Protein AF-0000000067833861 (afdb_homodimer)

Structure (mmCIF, N/CA/C/O backbone):
data_AF-0000000067833861-model_v1
#
loop_
_entity.id
_entity.type
_entity.pdbx_description
1 polymer 'Uncharacterized protein'
#
loop_
_atom_site.group_PDB
_atom_site.id
_atom_site.type_symbol
_atom_site.label_atom_id
_atom_site.label_alt_id
_atom_site.label_comp_id
_atom_site.label_asym_id
_atom_site.label_entity_id
_atom_site.label_seq_id
_atom_site.pdbx_PDB_ins_code
_atom_site.Cartn_x
_atom_site.Cartn_y
_atom_site.Cartn_z
_atom_site.occupancy
_atom_site.B_iso_or_equiv
_atom_site.auth_seq_id
_atom_site.auth_comp_id
_atom_site.auth_asym_id
_atom_site.auth_atom_id
_atom_site.pdbx_PDB_model_num
ATOM 1 N N . MET A 1 1 ? -17.297 -25.5 -0.286 1 79 1 MET A N 1
ATOM 2 C CA . MET A 1 1 ? -16.797 -24.234 0.259 1 79 1 MET A CA 1
ATOM 3 C C . MET A 1 1 ? -15.844 -23.562 -0.718 1 79 1 MET A C 1
ATOM 5 O O . MET A 1 1 ? -15.18 -24.234 -1.508 1 79 1 MET A O 1
ATOM 9 N N . PRO A 1 2 ? -16.062 -22.219 -0.85 1 89.31 2 PRO A N 1
ATOM 10 C CA . PRO A 1 2 ? -15.109 -21.609 -1.768 1 89.31 2 PRO A CA 1
ATOM 11 C C . PRO A 1 2 ? -13.656 -21.938 -1.427 1 89.31 2 PRO A C 1
ATOM 13 O O . PRO A 1 2 ? -13.32 -22.125 -0.255 1 89.31 2 PRO A O 1
ATOM 16 N N . ALA A 1 3 ? -12.883 -22.297 -2.445 1 96.56 3 ALA A N 1
ATOM 17 C CA . ALA A 1 3 ? -11.453 -22.562 -2.324 1 96.56 3 ALA A CA 1
ATOM 18 C C . ALA A 1 3 ? -10.648 -21.719 -3.309 1 96.56 3 ALA A C 1
ATOM 20 O O . ALA A 1 3 ? -10.953 -21.703 -4.504 1 96.56 3 ALA A O 1
ATOM 21 N N . TYR A 1 4 ? -9.711 -20.906 -2.705 1 98.06 4 TYR A N 1
ATOM 22 C CA . TYR A 1 4 ? -8.844 -20.062 -3.518 1 98.06 4 TYR A CA 1
ATOM 23 C C . TYR A 1 4 ? -7.375 -20.406 -3.295 1 98.06 4 TYR A C 1
ATOM 25 O O . TYR A 1 4 ? -6.926 -20.531 -2.152 1 98.06 4 TYR A O 1
ATOM 33 N N . LEU A 1 5 ? -6.664 -20.688 -4.379 1 98.69 5 LEU A N 1
ATOM 34 C CA . LEU A 1 5 ? -5.207 -20.719 -4.309 1 98.69 5 LEU A CA 1
ATOM 35 C C . LEU A 1 5 ? -4.625 -19.312 -4.332 1 98.69 5 LEU A C 1
ATOM 37 O O . LEU A 1 5 ? -4.941 -18.516 -5.223 1 98.69 5 LEU A O 1
ATOM 41 N N . VAL A 1 6 ? -3.783 -18.969 -3.318 1 98.31 6 VAL A N 1
ATOM 42 C CA . VAL A 1 6 ? -3.307 -17.594 -3.184 1 98.31 6 VAL A CA 1
ATOM 43 C C . VAL A 1 6 ? -1.779 -17.578 -3.189 1 98.31 6 VAL A C 1
ATOM 45 O O . VAL A 1 6 ? -1.139 -18.359 -2.486 1 98.31 6 VAL A O 1
ATOM 48 N N . ALA A 1 7 ? -1.195 -16.766 -4.082 1 98.12 7 ALA A N 1
ATOM 49 C CA . ALA A 1 7 ? 0.195 -16.328 -4.016 1 98.12 7 ALA A CA 1
ATOM 50 C C . ALA A 1 7 ? 0.288 -14.867 -3.574 1 98.12 7 ALA A C 1
ATOM 52 O O . ALA A 1 7 ? -0.216 -13.977 -4.258 1 98.12 7 ALA A O 1
ATOM 53 N N . ASP A 1 8 ? 0.843 -14.602 -2.393 1 95.81 8 ASP A N 1
ATOM 54 C CA . ASP A 1 8 ? 1.016 -13.227 -1.944 1 95.81 8 ASP A CA 1
ATOM 55 C C . ASP A 1 8 ? 2.107 -13.125 -0.881 1 95.81 8 ASP A C 1
ATOM 57 O O . ASP A 1 8 ? 2.916 -14.047 -0.728 1 95.81 8 ASP A O 1
ATOM 61 N N . GLU A 1 9 ? 2.238 -11.992 -0.194 1 89.31 9 GLU A N 1
ATOM 62 C CA . GLU A 1 9 ? 3.318 -11.711 0.748 1 89.31 9 GLU A CA 1
ATOM 63 C C . GLU A 1 9 ? 3.275 -12.664 1.94 1 89.31 9 GLU A C 1
ATOM 65 O O . GLU A 1 9 ? 4.297 -12.898 2.59 1 89.31 9 GLU A O 1
ATOM 70 N N . ASP A 1 10 ? 2.043 -13.266 2.225 1 91.06 10 ASP A N 1
ATOM 71 C CA . ASP A 1 10 ? 1.898 -14.172 3.363 1 91.06 10 ASP A CA 1
ATOM 72 C C . ASP A 1 10 ? 2.311 -15.594 2.992 1 91.06 10 ASP A C 1
ATOM 74 O O . ASP A 1 10 ? 2.494 -16.438 3.869 1 91.06 10 ASP A O 1
ATOM 78 N N . THR A 1 11 ? 2.352 -15.891 1.779 1 92.62 11 THR A N 1
ATOM 79 C CA . THR A 1 11 ? 2.828 -17.172 1.266 1 92.62 11 THR A CA 1
ATOM 80 C C . THR A 1 11 ? 4.078 -16.969 0.411 1 92.62 11 THR A C 1
ATOM 82 O O . THR A 1 11 ? 5.137 -16.609 0.924 1 92.62 11 THR A O 1
ATOM 85 N N . SER A 1 12 ? 4.059 -17.188 -0.887 1 94 12 SER A N 1
ATOM 86 C CA . SER A 1 12 ? 5.086 -16.844 -1.864 1 94 12 SER A CA 1
ATOM 87 C C . SER A 1 12 ? 4.512 -16.031 -3.016 1 94 12 SER A C 1
ATOM 89 O O . SER A 1 12 ? 3.396 -16.297 -3.475 1 94 12 SER A O 1
ATOM 91 N N . LEU A 1 13 ? 5.293 -15.031 -3.357 1 95.69 13 LEU A N 1
ATOM 92 C CA . LEU A 1 13 ? 4.941 -14.305 -4.57 1 95.69 13 LEU A CA 1
ATOM 93 C C . LEU A 1 13 ? 5.246 -15.141 -5.812 1 95.69 13 LEU A C 1
ATOM 95 O O . LEU A 1 13 ? 6.027 -16.094 -5.75 1 95.69 13 LEU A O 1
ATOM 99 N N . TRP A 1 14 ? 4.531 -14.859 -6.887 1 97.81 14 TRP A N 1
ATOM 100 C CA . TRP A 1 14 ? 4.695 -15.555 -8.156 1 97.81 14 TRP A CA 1
ATOM 101 C C . TRP A 1 14 ? 5.566 -14.75 -9.117 1 97.81 14 TRP A C 1
ATOM 103 O O . TRP A 1 14 ? 5.141 -13.703 -9.617 1 97.81 14 TRP A O 1
ATOM 113 N N . PRO A 1 15 ? 6.809 -15.141 -9.312 1 96.5 15 PRO A N 1
ATOM 114 C CA . PRO A 1 15 ? 7.625 -14.438 -10.297 1 96.5 15 PRO A CA 1
ATOM 115 C C . PRO A 1 15 ? 7.148 -14.656 -11.727 1 96.5 15 PRO A C 1
ATOM 117 O O . PRO A 1 15 ? 6.738 -15.766 -12.086 1 96.5 15 PRO A O 1
ATOM 120 N N . HIS A 1 16 ? 7.039 -13.633 -12.477 1 97.38 16 HIS A N 1
ATOM 121 C CA . HIS A 1 16 ? 6.609 -13.734 -13.859 1 97.38 16 HIS A CA 1
ATOM 122 C C . HIS A 1 16 ? 7.438 -12.828 -14.766 1 97.38 16 HIS A C 1
ATOM 124 O O . HIS A 1 16 ? 7.707 -11.68 -14.414 1 97.38 16 HIS A O 1
ATOM 130 N N . ILE A 1 17 ? 7.898 -13.391 -15.883 1 95.5 17 ILE A N 1
ATOM 131 C CA . ILE A 1 17 ? 8.562 -12.586 -16.891 1 95.5 17 ILE A CA 1
ATOM 132 C C . ILE A 1 17 ? 7.543 -12.078 -17.906 1 95.5 17 ILE A C 1
ATOM 134 O O . ILE A 1 17 ? 6.941 -12.867 -18.641 1 95.5 17 ILE A O 1
ATOM 138 N N . PHE A 1 18 ? 7.367 -10.766 -17.922 1 96.44 18 PHE A N 1
ATOM 139 C CA . PHE A 1 18 ? 6.395 -10.148 -18.828 1 96.44 18 PHE A CA 1
ATOM 140 C C . PHE A 1 18 ? 6.984 -9.953 -20.219 1 96.44 18 PHE A C 1
ATOM 142 O O . PHE A 1 18 ? 8.188 -10.125 -20.406 1 96.44 18 PHE A O 1
ATOM 149 N N . PRO A 1 19 ? 6.094 -9.602 -21.156 1 94.12 19 PRO A N 1
ATOM 150 C CA . PRO A 1 19 ? 6.535 -9.484 -22.547 1 94.12 19 PRO A CA 1
ATOM 151 C C . PRO A 1 19 ? 7.66 -8.469 -22.719 1 94.12 19 PRO A C 1
ATOM 153 O O . PRO A 1 19 ? 8.414 -8.539 -23.703 1 94.12 19 PRO A O 1
ATOM 156 N N . ASP A 1 20 ? 7.805 -7.57 -21.781 1 92.38 20 ASP A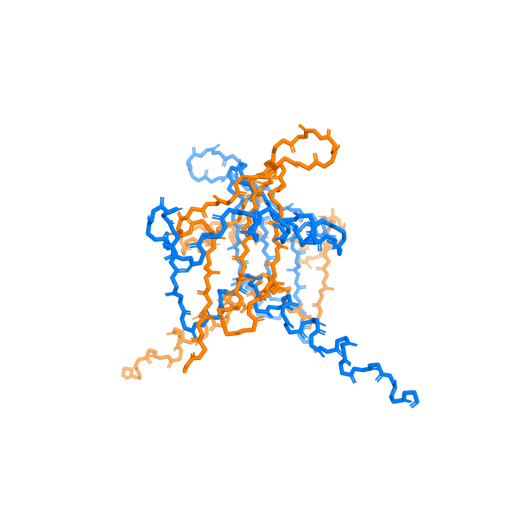 N 1
ATOM 157 C CA . ASP A 1 20 ? 8.875 -6.578 -21.875 1 92.38 20 ASP A CA 1
ATOM 158 C C . ASP A 1 20 ? 10.211 -7.164 -21.422 1 92.38 20 ASP A C 1
ATOM 160 O O . ASP A 1 20 ? 11.227 -6.465 -21.406 1 92.38 20 ASP A O 1
ATOM 164 N N . GLY A 1 21 ? 10.203 -8.461 -21.016 1 92.38 21 GLY A N 1
ATOM 165 C CA . GLY A 1 21 ? 11.414 -9.172 -20.656 1 92.38 21 GLY A CA 1
ATOM 166 C C . GLY A 1 21 ? 11.805 -9.016 -19.203 1 92.38 21 GLY A C 1
ATOM 167 O O . GLY A 1 21 ? 12.773 -9.617 -18.734 1 92.38 21 GLY A O 1
ATOM 168 N N . ARG A 1 22 ? 11.086 -8.258 -18.469 1 90.5 22 ARG A N 1
ATOM 169 C CA . ARG A 1 22 ? 11.406 -8.008 -17.078 1 90.5 22 ARG A CA 1
ATOM 170 C C . ARG A 1 22 ? 10.609 -8.93 -16.156 1 90.5 22 ARG A C 1
ATOM 172 O O . ARG A 1 22 ? 9.414 -9.133 -16.359 1 90.5 22 ARG A O 1
ATOM 179 N N . GLU A 1 23 ? 11.414 -9.461 -15.273 1 92.44 23 GLU A N 1
ATOM 180 C CA . GLU A 1 23 ? 10.758 -10.25 -14.234 1 92.44 23 GLU A CA 1
ATOM 181 C C . GLU A 1 23 ? 10.203 -9.359 -13.133 1 92.44 23 GLU A C 1
ATOM 183 O O . GLU A 1 23 ? 10.875 -8.438 -12.664 1 92.44 23 GLU A O 1
ATOM 188 N N . ARG A 1 24 ? 8.945 -9.547 -12.805 1 93.81 24 ARG A N 1
ATOM 189 C CA . ARG A 1 24 ? 8.312 -8.891 -11.664 1 93.81 24 ARG A CA 1
ATOM 190 C C . ARG A 1 24 ? 7.555 -9.891 -10.797 1 93.81 24 ARG A C 1
ATOM 192 O O . ARG A 1 24 ? 7.055 -10.898 -11.305 1 93.81 24 ARG A O 1
ATOM 199 N N . MET A 1 25 ? 7.594 -9.562 -9.539 1 94.81 25 MET A N 1
ATOM 200 C CA . MET A 1 25 ? 6.766 -10.367 -8.648 1 94.81 25 MET A CA 1
ATOM 201 C C . MET A 1 25 ? 5.293 -10.023 -8.812 1 94.81 25 MET A C 1
ATOM 203 O O . MET A 1 25 ? 4.941 -8.852 -9 1 94.81 25 MET A O 1
ATOM 207 N N . THR A 1 26 ? 4.457 -11.102 -8.828 1 97.75 26 THR A N 1
ATOM 208 C CA . THR A 1 26 ? 3.006 -10.938 -8.875 1 97.75 26 THR A CA 1
ATOM 209 C C . THR A 1 26 ? 2.352 -11.617 -7.676 1 97.75 26 THR A C 1
ATOM 211 O O . THR A 1 26 ? 2.939 -12.516 -7.066 1 97.75 26 THR A O 1
ATOM 214 N N . ARG A 1 27 ? 1.289 -11.117 -7.262 1 97.5 27 ARG A N 1
ATOM 215 C CA . ARG A 1 27 ? 0.38 -11.875 -6.406 1 97.5 27 ARG A CA 1
ATOM 216 C C . ARG A 1 27 ? -0.933 -12.164 -7.125 1 97.5 27 ARG A C 1
ATOM 218 O O . ARG A 1 27 ? -1.366 -11.383 -7.977 1 97.5 27 ARG A O 1
ATOM 225 N N . PHE A 1 28 ? -1.51 -13.367 -6.828 1 98.56 28 PHE A N 1
ATOM 226 C CA . PHE A 1 28 ? -2.738 -13.727 -7.523 1 98.56 28 PHE A CA 1
ATOM 227 C C . PHE A 1 28 ? -3.68 -14.5 -6.605 1 98.56 28 PHE A C 1
ATOM 229 O O . PHE A 1 28 ? -3.252 -15.039 -5.582 1 98.56 28 PHE A O 1
ATOM 236 N N . ALA A 1 29 ? -4.91 -14.438 -6.906 1 98.62 29 ALA A N 1
ATOM 237 C CA . ALA A 1 29 ? -5.953 -15.305 -6.367 1 98.62 29 ALA A CA 1
ATOM 238 C C . ALA A 1 29 ? -6.605 -16.141 -7.473 1 98.62 29 ALA A C 1
ATOM 240 O O . ALA A 1 29 ? -7.098 -15.586 -8.461 1 98.62 29 ALA A O 1
ATOM 241 N N . TYR A 1 30 ? -6.543 -17.453 -7.332 1 98.31 30 TYR A N 1
ATOM 242 C CA . TYR A 1 30 ? -7.047 -18.438 -8.281 1 98.31 30 TYR A CA 1
ATOM 243 C C . TYR A 1 30 ? -8.219 -19.203 -7.695 1 98.31 30 TYR A C 1
ATOM 245 O O . TYR A 1 30 ? -8.125 -19.75 -6.59 1 98.31 30 TYR A O 1
ATOM 253 N N . ASP A 1 31 ? -9.336 -19.203 -8.422 1 97.75 31 ASP A N 1
ATOM 254 C CA . ASP A 1 31 ? -10.516 -19.969 -8.016 1 97.75 31 ASP A CA 1
ATOM 255 C C . ASP A 1 31 ? -10.352 -21.453 -8.344 1 97.75 31 ASP A C 1
ATOM 257 O O . ASP A 1 31 ? -10.344 -21.828 -9.508 1 97.75 31 ASP A O 1
ATOM 261 N N . MET A 1 32 ? -10.297 -22.266 -7.305 1 97.06 32 MET A N 1
ATOM 262 C CA . MET A 1 32 ? -10.023 -23.688 -7.484 1 97.06 32 MET A CA 1
ATOM 263 C C . MET A 1 32 ? -11.219 -24.391 -8.125 1 97.06 32 MET A C 1
ATOM 265 O O . MET A 1 32 ? -11.055 -25.375 -8.836 1 97.06 32 MET A O 1
ATOM 269 N N . GLU A 1 33 ? -12.375 -23.938 -7.891 1 94.88 33 GLU A N 1
ATOM 270 C CA . GLU A 1 33 ? -13.578 -24.547 -8.438 1 94.88 33 GLU A CA 1
ATOM 271 C C . GLU A 1 33 ? -13.766 -24.172 -9.906 1 94.88 33 GLU A C 1
ATOM 273 O O . GLU A 1 33 ? -13.961 -25.047 -10.758 1 94.88 33 GLU A O 1
ATOM 278 N N . GLN A 1 34 ? -13.68 -22.859 -10.18 1 94.31 34 GLN A N 1
ATOM 279 C CA . GLN A 1 34 ? -13.891 -22.391 -11.539 1 94.31 34 GLN A CA 1
ATOM 280 C C . GLN A 1 34 ? -12.609 -22.5 -12.367 1 94.31 34 GLN A C 1
ATOM 282 O O . GLN A 1 34 ? -12.633 -22.312 -13.586 1 94.31 34 GLN A O 1
ATOM 287 N N . ARG A 1 35 ? -11.57 -22.828 -11.719 1 95.75 35 ARG A N 1
ATOM 288 C CA . ARG A 1 35 ? -10.273 -22.984 -12.367 1 95.75 35 ARG A CA 1
ATOM 289 C C . ARG A 1 35 ? -9.906 -21.75 -13.18 1 95.75 35 ARG A C 1
ATOM 291 O O . ARG A 1 35 ? -9.523 -21.859 -14.344 1 95.75 35 ARG A O 1
ATOM 298 N N . THR A 1 36 ? -9.984 -20.609 -12.5 1 96.25 36 THR A N 1
ATOM 299 C CA . THR A 1 36 ? -9.719 -19.344 -13.164 1 96.25 36 THR A CA 1
ATOM 300 C C . THR A 1 36 ? -8.969 -18.391 -12.234 1 96.25 36 THR A C 1
ATOM 302 O O . THR A 1 36 ? -9.219 -18.359 -11.031 1 96.25 36 THR A O 1
ATOM 305 N N . LEU A 1 37 ? -8.094 -17.609 -12.852 1 97.69 37 LEU A N 1
ATOM 306 C CA . LEU A 1 37 ? -7.395 -16.547 -12.141 1 97.69 37 LEU A CA 1
ATOM 307 C C . LEU A 1 37 ? -8.289 -15.328 -11.977 1 97.69 37 LEU A C 1
ATOM 309 O O . LEU A 1 37 ? -8.695 -14.719 -12.961 1 97.69 37 LEU A O 1
ATOM 313 N N . LEU A 1 38 ? -8.609 -15.062 -10.711 1 97.19 38 LEU A N 1
ATOM 314 C CA . LEU A 1 38 ? -9.609 -14.031 -10.445 1 97.19 38 LEU A CA 1
ATOM 315 C C . LEU A 1 38 ? -8.961 -12.656 -10.344 1 97.19 38 LEU A C 1
ATOM 317 O O . LEU A 1 38 ? -9.555 -11.656 -10.758 1 97.19 38 LEU A O 1
ATOM 321 N N . ALA A 1 39 ? -7.832 -12.578 -9.773 1 98.25 39 ALA A N 1
ATOM 322 C CA . ALA A 1 39 ? -7.168 -11.305 -9.492 1 98.25 39 ALA A CA 1
ATOM 323 C C . ALA A 1 39 ? -5.648 -11.445 -9.578 1 98.25 39 ALA A C 1
ATOM 325 O O . ALA A 1 39 ? -5.09 -12.445 -9.125 1 98.25 39 ALA A O 1
ATOM 326 N N . VAL A 1 40 ? -5.031 -10.539 -10.234 1 98.5 40 VAL A N 1
ATOM 327 C CA . VAL A 1 40 ? -3.578 -10.414 -10.289 1 98.5 40 VAL A CA 1
ATOM 328 C C . VAL A 1 40 ? -3.17 -8.969 -10.008 1 98.5 40 VAL A C 1
ATOM 330 O O . VAL A 1 40 ? -3.783 -8.031 -10.523 1 98.5 40 VAL A O 1
ATOM 333 N N . GLN A 1 41 ? -2.148 -8.812 -9.07 1 97.69 41 GLN A N 1
ATOM 334 C CA . GLN A 1 41 ? -1.439 -7.547 -8.969 1 97.69 41 GLN A CA 1
ATOM 335 C C . GLN A 1 41 ? 0.051 -7.723 -9.242 1 97.69 41 GLN A C 1
ATOM 337 O O . GLN A 1 41 ? 0.6 -8.805 -9.031 1 97.69 41 GLN A O 1
ATOM 342 N N . ILE A 1 42 ? 0.649 -6.699 -9.75 1 96.75 42 ILE A N 1
ATOM 343 C CA . ILE A 1 42 ? 2.049 -6.68 -10.156 1 96.75 42 ILE A CA 1
ATOM 344 C C . ILE A 1 42 ? 2.83 -5.707 -9.273 1 96.75 42 ILE A C 1
ATOM 346 O O . ILE A 1 42 ? 2.383 -4.586 -9.031 1 96.75 42 ILE A O 1
ATOM 350 N N . GLU A 1 43 ? 3.955 -6.25 -8.773 1 91.62 43 GLU A N 1
ATOM 351 C CA . GLU A 1 43 ? 4.809 -5.418 -7.926 1 91.62 43 GLU A CA 1
ATOM 352 C C . GLU A 1 43 ? 5.32 -4.199 -8.688 1 91.62 43 GLU A C 1
ATOM 354 O O . GLU A 1 43 ? 5.777 -4.32 -9.828 1 91.62 43 GLU A O 1
ATOM 359 N N . THR A 1 44 ? 5.129 -3.172 -8.109 1 85.75 44 THR A N 1
ATOM 360 C CA . THR A 1 44 ? 5.695 -1.941 -8.648 1 85.75 44 THR A CA 1
ATOM 361 C C . THR A 1 44 ? 7.02 -1.612 -7.969 1 85.75 44 THR A C 1
ATOM 363 O O . THR A 1 44 ? 7.41 -2.273 -7.004 1 85.75 44 THR A O 1
ATOM 366 N N . GLY A 1 45 ? 7.902 -0.946 -8.641 1 71.62 45 GLY A N 1
ATOM 367 C CA . GLY A 1 45 ? 9.117 -0.48 -7.98 1 71.62 45 GLY A CA 1
ATOM 368 C C . GLY A 1 45 ? 8.867 0.062 -6.586 1 71.62 45 GLY A C 1
ATOM 369 O O . GLY A 1 45 ? 7.734 0.031 -6.094 1 71.62 45 GLY A O 1
ATOM 370 N N . PRO A 1 46 ? 9.992 0.181 -5.914 1 65.69 46 PRO A N 1
ATOM 371 C CA . PRO A 1 46 ? 9.875 0.687 -4.543 1 65.69 46 PRO A CA 1
ATOM 372 C C . PRO A 1 46 ? 8.938 1.886 -4.434 1 65.69 46 PRO A C 1
ATOM 374 O O . PRO A 1 46 ? 9.023 2.818 -5.238 1 65.69 46 PRO A O 1
ATOM 377 N N . VAL A 1 47 ? 7.859 1.452 -3.863 1 67.25 47 VAL A N 1
ATOM 378 C CA . VAL A 1 47 ? 7.008 2.559 -3.441 1 67.25 47 VAL A CA 1
ATOM 379 C C . VAL A 1 47 ? 7.16 2.783 -1.938 1 67.25 47 VAL A C 1
ATOM 381 O O . VAL A 1 47 ? 7.668 1.916 -1.224 1 67.25 47 VAL A O 1
ATOM 384 N N . PHE A 1 48 ? 6.922 3.932 -1.589 1 70.75 48 PHE A N 1
ATOM 385 C CA . PHE A 1 48 ? 6.941 4.141 -0.146 1 70.75 48 PHE A CA 1
ATOM 386 C C . PHE A 1 48 ? 5.719 3.51 0.51 1 70.75 48 PHE A C 1
ATOM 388 O O . PHE A 1 48 ? 4.598 3.646 0.009 1 70.75 48 PHE A O 1
ATOM 395 N N . GLY A 1 49 ? 6.008 2.484 1.357 1 81.31 49 GLY A N 1
ATOM 396 C CA . GLY A 1 49 ? 4.941 1.931 2.18 1 81.31 49 GLY A CA 1
ATOM 397 C C . GLY A 1 49 ? 4.527 2.846 3.316 1 81.31 49 GLY A C 1
ATOM 398 O O . GLY A 1 49 ? 5.125 3.908 3.514 1 81.31 49 GLY A O 1
ATOM 399 N N . TRP A 1 50 ? 3.359 2.518 3.945 1 90.44 50 TRP A N 1
ATOM 400 C CA . TRP A 1 50 ? 2.83 3.268 5.078 1 90.44 50 TRP A CA 1
ATOM 401 C C . TRP A 1 50 ? 2.539 2.344 6.258 1 90.44 50 TRP A C 1
ATOM 403 O O . TRP A 1 50 ? 2.035 1.233 6.074 1 90.44 50 TRP A O 1
ATOM 413 N N . ARG A 1 51 ? 2.85 2.705 7.344 1 92.81 51 ARG A N 1
ATOM 414 C CA . ARG A 1 51 ? 2.379 2.037 8.555 1 92.81 51 ARG A CA 1
ATOM 415 C C . ARG A 1 51 ? 1.607 3.004 9.445 1 92.81 51 ARG A C 1
ATOM 417 O O . ARG A 1 51 ? 1.903 4.199 9.477 1 92.81 51 ARG A O 1
ATOM 424 N N . ASP A 1 52 ? 0.651 2.475 10.227 1 95.75 52 ASP A N 1
ATOM 425 C CA . ASP A 1 52 ? -0.058 3.289 11.211 1 95.75 52 ASP A CA 1
ATOM 426 C C . ASP A 1 52 ? 0.896 3.818 12.281 1 95.75 52 ASP A C 1
ATOM 428 O O . ASP A 1 52 ? 1.792 3.1 12.727 1 95.75 52 ASP A O 1
ATOM 432 N N . ALA A 1 53 ? 0.617 5.004 12.719 1 97.38 53 ALA A N 1
ATOM 433 C CA . ALA A 1 53 ? 1.406 5.559 13.812 1 97.38 53 ALA A CA 1
ATOM 434 C C . ALA A 1 53 ? 1.036 4.902 15.141 1 97.38 53 ALA A C 1
ATOM 436 O O . ALA A 1 53 ? -0.139 4.641 15.406 1 97.38 53 ALA A O 1
ATOM 437 N N . GLU A 1 54 ? 2.076 4.59 15.922 1 95.25 54 GLU A N 1
ATOM 438 C CA . GLU A 1 54 ? 1.83 4.277 17.328 1 95.25 54 GLU A CA 1
ATOM 439 C C . GLU A 1 54 ? 1.288 5.488 18.078 1 95.25 54 GLU A C 1
ATOM 441 O O . GLU A 1 54 ? 1.424 6.621 17.609 1 95.25 54 GLU A O 1
ATOM 446 N N . PRO A 1 55 ? 0.661 5.234 19.203 1 94.88 55 PRO A N 1
ATOM 447 C CA . PRO A 1 55 ? 0.059 6.348 19.953 1 94.88 55 PRO A CA 1
ATOM 448 C C . PRO A 1 55 ? 1.053 7.469 20.234 1 94.88 55 PRO A C 1
ATOM 450 O O . PRO A 1 55 ? 0.729 8.648 20.062 1 94.88 55 PRO A O 1
ATOM 453 N N . HIS A 1 56 ? 2.238 7.184 20.656 1 96.44 56 HIS A N 1
ATOM 454 C CA . HIS A 1 56 ? 3.219 8.211 20.969 1 96.44 56 HIS A CA 1
ATOM 455 C C . HIS A 1 56 ? 3.66 8.969 19.719 1 96.44 56 HIS A C 1
ATOM 457 O O . HIS A 1 56 ? 3.979 10.156 19.781 1 96.44 56 HIS A O 1
ATOM 463 N N . GLU A 1 57 ? 3.75 8.25 18.594 1 97.19 57 GLU A N 1
ATOM 464 C CA . GLU A 1 57 ? 4.078 8.891 17.312 1 97.19 57 GLU A CA 1
ATOM 465 C C . GLU A 1 57 ? 2.969 9.836 16.875 1 97.19 57 GLU A C 1
ATOM 467 O O . GLU A 1 57 ? 3.242 10.93 16.375 1 97.19 57 GLU A O 1
ATOM 472 N N . LEU A 1 58 ? 1.684 9.391 17.047 1 97.75 58 LEU A N 1
ATOM 473 C CA . LEU A 1 58 ? 0.541 10.25 16.734 1 97.75 58 LEU A CA 1
ATOM 474 C C . LEU A 1 58 ? 0.584 11.531 17.547 1 97.75 58 LEU A C 1
ATOM 476 O O . LEU A 1 58 ? 0.395 12.625 17 1 97.75 58 LEU A O 1
ATOM 480 N N . GLU A 1 59 ? 0.82 11.375 18.797 1 97.31 59 GLU A N 1
ATOM 481 C CA . GLU A 1 59 ? 0.898 12.539 19.672 1 97.31 59 GLU A CA 1
ATOM 482 C C . GLU A 1 59 ? 2.01 13.484 19.234 1 97.31 59 GLU A C 1
ATOM 484 O O . GLU A 1 59 ? 1.841 14.711 19.266 1 97.31 59 GLU A O 1
ATOM 489 N N . ASP A 1 60 ? 3.135 12.961 18.859 1 98.06 60 ASP A N 1
ATOM 490 C CA . ASP A 1 60 ? 4.289 13.734 18.391 1 98.06 60 ASP A CA 1
ATOM 491 C C . ASP A 1 60 ? 3.951 14.531 17.141 1 98.06 60 ASP A C 1
ATOM 493 O O . ASP A 1 60 ? 4.211 15.734 17.078 1 98.06 60 ASP A O 1
ATOM 497 N N . VAL A 1 61 ? 3.318 13.891 16.188 1 98.38 61 VAL A N 1
ATOM 498 C CA . VAL A 1 61 ? 2.912 14.562 14.961 1 98.38 61 VAL A CA 1
ATOM 499 C C . VAL A 1 61 ? 1.812 15.578 15.266 1 98.38 61 VAL A C 1
ATOM 501 O O . VAL A 1 61 ? 1.803 16.672 14.711 1 98.38 61 VAL A O 1
ATOM 504 N N . ALA A 1 62 ? 0.884 15.18 16.203 1 98.06 62 ALA A N 1
ATOM 505 C CA . ALA A 1 62 ? -0.184 16.094 16.578 1 98.06 62 ALA A CA 1
ATOM 506 C C . ALA A 1 62 ? 0.385 17.391 17.141 1 98.06 62 ALA A C 1
ATOM 508 O O . ALA A 1 62 ? -0.104 18.484 16.812 1 98.06 62 ALA A O 1
ATOM 509 N N . ALA A 1 63 ? 1.373 17.328 17.969 1 97.81 63 ALA A N 1
ATOM 510 C CA . ALA A 1 63 ? 2.021 18.516 18.531 1 97.81 63 ALA A CA 1
ATOM 511 C C . ALA A 1 63 ? 2.641 19.375 17.438 1 97.81 63 ALA A C 1
ATOM 513 O O . ALA A 1 63 ? 2.543 20.609 17.469 1 97.81 63 ALA A O 1
ATOM 514 N N . ASP A 1 64 ? 3.289 18.75 16.484 1 97.75 64 ASP A N 1
ATOM 515 C CA . ASP A 1 64 ? 3.916 19.453 15.359 1 97.75 64 ASP A CA 1
ATOM 516 C C . ASP A 1 64 ? 2.873 20.172 14.508 1 97.75 64 ASP A C 1
ATOM 518 O O . ASP A 1 64 ? 3.051 21.344 14.172 1 97.75 64 ASP A O 1
ATOM 522 N N . VAL A 1 65 ? 1.743 19.484 14.266 1 97.94 65 VAL A N 1
ATOM 523 C CA . VAL A 1 65 ? 0.652 20.062 13.484 1 97.94 65 VAL A CA 1
ATOM 524 C C . VAL A 1 65 ? 0.032 21.219 14.258 1 97.94 65 VAL A C 1
ATOM 526 O O . VAL A 1 65 ? -0.226 22.281 13.688 1 97.94 65 VAL A O 1
ATOM 529 N N . SER A 1 66 ? -0.169 21 15.516 1 97.25 66 SER A N 1
ATOM 530 C CA . SER A 1 66 ? -0.74 22.062 16.344 1 97.25 66 SER A CA 1
ATOM 531 C C . SER A 1 66 ? 0.172 23.281 16.391 1 97.25 66 SER A C 1
ATOM 533 O O . SER A 1 66 ? -0.303 24.422 16.359 1 97.25 66 SER A O 1
ATOM 535 N N . SER A 1 67 ? 1.418 23.094 16.438 1 97.25 67 SER A N 1
ATOM 536 C CA . SER A 1 67 ? 2.387 24.188 16.547 1 97.25 67 SER A CA 1
ATOM 537 C C . SER A 1 67 ? 2.461 24.984 15.242 1 97.25 67 SER A C 1
ATOM 539 O O . SER A 1 67 ? 2.664 26.203 15.266 1 97.25 67 SER A O 1
ATOM 541 N N . ASN A 1 68 ? 2.27 24.297 14.125 1 97.25 68 ASN A N 1
ATOM 542 C CA . ASN A 1 68 ? 2.387 24.953 12.828 1 97.25 68 ASN A CA 1
ATOM 543 C C . ASN A 1 68 ? 1.039 25.484 12.344 1 97.25 68 ASN A C 1
ATOM 545 O O . ASN A 1 68 ? 0.983 26.312 11.43 1 97.25 68 ASN A O 1
ATOM 549 N N . GLU A 1 69 ? -0.075 25.047 12.883 1 97.69 69 GLU A N 1
ATOM 550 C CA . GLU A 1 69 ? -1.452 25.5 12.695 1 97.69 69 GLU A CA 1
ATOM 551 C C . GLU A 1 69 ? -1.822 25.531 11.219 1 97.69 69 GLU A C 1
ATOM 553 O O . GLU A 1 69 ? -2.346 26.547 10.734 1 97.69 69 GLU A O 1
ATOM 558 N N . PRO A 1 70 ? -1.497 24.406 10.516 1 97.12 70 PRO A N 1
ATOM 559 C CA . PRO A 1 70 ? -1.836 24.422 9.086 1 97.12 70 PRO A CA 1
ATOM 560 C C . PRO A 1 70 ? -3.336 24.562 8.836 1 97.12 70 PRO A C 1
ATOM 562 O O . PRO A 1 70 ? -3.748 24.938 7.734 1 97.12 70 PRO A O 1
ATOM 565 N N . PHE A 1 71 ? -4.215 24.328 9.852 1 96.75 71 PHE A N 1
ATOM 566 C CA . PHE A 1 71 ? -5.664 24.406 9.727 1 96.75 71 PHE A CA 1
ATOM 567 C C . PHE A 1 71 ? -6.102 25.859 9.555 1 96.75 71 PHE A C 1
ATOM 569 O O . PHE A 1 71 ? -7.227 26.125 9.133 1 96.75 71 PHE A O 1
ATOM 576 N N . LEU A 1 72 ? -5.277 26.812 9.789 1 97 72 LEU A N 1
ATOM 577 C CA . LEU A 1 72 ? -5.617 28.219 9.625 1 97 72 LEU A CA 1
ATOM 578 C C . LEU A 1 72 ? -5.492 28.656 8.172 1 97 72 LEU A C 1
ATOM 580 O O . LEU A 1 72 ? -6.18 29.578 7.727 1 97 72 LEU A O 1
ATOM 584 N N . ASP A 1 73 ? -4.598 28.078 7.441 1 97.12 73 ASP A N 1
ATOM 585 C CA . ASP A 1 73 ? -4.371 28.359 6.027 1 97.12 73 ASP A CA 1
ATOM 586 C C . ASP A 1 73 ? -3.875 27.109 5.293 1 97.12 73 ASP A C 1
ATOM 588 O O . ASP A 1 73 ? -2.703 27.031 4.922 1 97.12 73 ASP A O 1
ATOM 592 N N . PRO A 1 74 ? -4.84 26.219 5.008 1 97.19 74 PRO A N 1
ATOM 593 C CA . PRO A 1 74 ? -4.469 24.953 4.383 1 97.19 74 PRO A CA 1
ATOM 594 C C . PRO A 1 74 ? -3.75 25.141 3.049 1 97.19 74 PRO A C 1
ATOM 596 O O . PRO A 1 74 ? -2.83 24.375 2.73 1 97.19 74 PRO A O 1
ATOM 599 N N . VAL A 1 75 ? -4.125 26.109 2.295 1 95.38 75 VAL A N 1
ATOM 600 C CA . VAL A 1 75 ? -3.576 26.344 0.963 1 95.38 75 VAL A CA 1
ATOM 601 C C . VAL A 1 75 ? -2.092 26.703 1.067 1 95.38 75 VAL A C 1
ATOM 603 O O . VAL A 1 75 ? -1.284 26.25 0.252 1 95.38 75 VAL A O 1
ATOM 606 N N . ALA A 1 76 ? -1.678 27.484 2.041 1 96 76 ALA A N 1
ATOM 607 C CA . ALA A 1 76 ? -0.285 27.875 2.248 1 96 76 ALA A CA 1
ATOM 608 C C . ALA A 1 76 ? 0.599 26.656 2.475 1 96 76 ALA A C 1
ATOM 610 O O . ALA A 1 76 ? 1.808 26.703 2.234 1 96 76 ALA A O 1
ATOM 611 N N . TRP A 1 77 ? -0.009 25.609 2.969 1 96.19 77 TRP A N 1
ATOM 612 C CA . TRP A 1 77 ? 0.726 24.391 3.262 1 96.19 77 TRP A CA 1
ATOM 613 C C . TRP A 1 77 ? 0.498 23.344 2.176 1 96.19 77 TRP A C 1
ATOM 615 O O . TRP A 1 77 ? 0.909 22.188 2.318 1 96.19 77 TRP A O 1
ATOM 625 N N . ASP A 1 78 ? -0.281 23.734 1.08 1 96.38 78 ASP A N 1
ATOM 626 C CA . ASP A 1 78 ? -0.632 22.828 -0.01 1 96.38 78 ASP A CA 1
ATOM 627 C C . ASP A 1 78 ? -1.449 21.641 0.501 1 96.38 78 ASP A C 1
ATOM 629 O O . ASP A 1 78 ? -1.242 20.5 0.07 1 96.38 78 ASP A O 1
ATOM 633 N N . LEU A 1 79 ? -2.258 21.891 1.493 1 97.38 79 LEU A N 1
ATOM 634 C CA . LEU A 1 79 ? -3.184 20.891 2.027 1 97.38 79 LEU A CA 1
ATOM 635 C C . LEU A 1 79 ? -4.617 21.203 1.6 1 97.38 79 LEU A C 1
ATOM 637 O O . LEU A 1 79 ? -4.879 22.25 0.998 1 97.38 79 LEU A O 1
ATOM 641 N N . GLU A 1 80 ? -5.504 20.266 1.837 1 96.94 80 GLU A N 1
ATOM 642 C CA . GLU A 1 80 ? -6.898 20.422 1.445 1 96.94 80 GLU A CA 1
ATOM 643 C C . GLU A 1 80 ? -7.84 20.047 2.588 1 96.94 80 GLU A C 1
ATOM 645 O O . GLU A 1 80 ? -7.535 19.156 3.385 1 96.94 80 GLU A O 1
ATOM 650 N N . VAL A 1 81 ? -8.953 20.781 2.631 1 97.44 81 VAL A N 1
ATOM 651 C CA . VAL A 1 81 ? -10.055 20.422 3.525 1 97.44 81 VAL A CA 1
ATOM 652 C C . VAL A 1 81 ? -11.109 19.625 2.754 1 97.44 81 VAL A C 1
ATOM 654 O O . VAL A 1 81 ? -11.594 20.078 1.711 1 97.44 81 VAL A O 1
ATOM 657 N N . VAL A 1 82 ? -11.344 18.453 3.232 1 97.12 82 VAL A N 1
ATOM 658 C CA . VAL A 1 82 ? -12.297 17.578 2.561 1 97.12 82 VAL A CA 1
ATOM 659 C C . VAL A 1 82 ? -13.453 17.25 3.5 1 97.12 82 VAL A C 1
ATOM 661 O O . VAL A 1 82 ? -13.359 17.453 4.711 1 97.12 82 VAL A O 1
ATOM 664 N N . ASN A 1 83 ? -14.57 16.719 2.943 1 96.81 83 ASN A N 1
ATOM 665 C CA . ASN A 1 83 ? -15.773 16.5 3.74 1 96.81 83 ASN A CA 1
ATOM 666 C C . ASN A 1 83 ? -15.953 15.039 4.102 1 96.81 83 ASN A C 1
ATOM 668 O O . ASN A 1 83 ? -16.969 14.656 4.691 1 96.81 83 ASN A O 1
ATOM 672 N N . ALA A 1 84 ? -14.984 14.219 3.643 1 96.25 84 ALA A N 1
ATOM 673 C CA . ALA A 1 84 ? -14.969 12.805 4.012 1 96.25 84 ALA A CA 1
ATOM 674 C C . ALA A 1 84 ? -13.547 12.328 4.293 1 96.25 84 ALA A C 1
ATOM 676 O O . ALA A 1 84 ? -12.586 12.844 3.713 1 96.25 84 ALA A O 1
ATOM 677 N N . LEU A 1 85 ? -13.414 11.289 5.172 1 96.12 85 LEU A N 1
ATOM 678 C CA . LEU A 1 85 ? -12.102 10.703 5.449 1 96.12 85 LEU A CA 1
ATOM 679 C C . LEU A 1 85 ? -11.547 10.008 4.211 1 96.12 85 LEU A C 1
ATOM 681 O O . LEU A 1 85 ? -12.273 9.336 3.486 1 96.12 85 LEU A O 1
ATOM 685 N N . PRO A 1 86 ? -10.25 10.227 3.936 1 95.5 86 PRO A N 1
ATOM 686 C CA . PRO A 1 86 ? -9.648 9.414 2.871 1 95.5 86 PRO A CA 1
ATOM 687 C C . PRO A 1 86 ? -9.695 7.922 3.174 1 95.5 86 PRO A C 1
ATOM 689 O O . PRO A 1 86 ? -9.766 7.527 4.34 1 95.5 86 PRO A O 1
ATOM 692 N N . ASP A 1 87 ? -9.609 7.168 2.143 1 91.5 87 ASP A N 1
ATOM 693 C CA . ASP A 1 87 ? -9.758 5.719 2.244 1 91.5 87 ASP A CA 1
ATOM 694 C C . ASP A 1 87 ? -8.766 5.137 3.248 1 91.5 87 ASP A C 1
ATOM 696 O O . ASP A 1 87 ? -9.102 4.223 4.004 1 91.5 87 ASP A O 1
ATOM 700 N N . TRP A 1 88 ? -7.527 5.648 3.303 1 93.25 88 TRP A N 1
ATOM 701 C CA . TRP A 1 88 ? -6.484 5.082 4.156 1 93.25 88 TRP A CA 1
ATOM 702 C C . TRP A 1 88 ? -6.762 5.379 5.625 1 93.25 88 TRP A C 1
ATOM 704 O O . TRP A 1 88 ? -6.277 4.676 6.512 1 93.25 88 TRP A O 1
ATOM 714 N N . ALA A 1 89 ? -7.566 6.438 5.883 1 96.69 89 ALA A N 1
ATOM 715 C CA . ALA A 1 89 ? -7.773 6.891 7.258 1 96.69 89 ALA A CA 1
ATOM 716 C C . ALA A 1 89 ? -9 6.223 7.875 1 96.69 89 ALA A C 1
ATOM 718 O O . ALA A 1 89 ? -9.102 6.102 9.094 1 96.69 89 ALA A O 1
ATOM 719 N N . GLU A 1 90 ? -9.938 5.801 7.043 1 94.31 90 GLU A N 1
ATOM 720 C CA . GLU A 1 90 ? -11.227 5.305 7.516 1 94.31 90 GLU A CA 1
ATOM 721 C C . GLU A 1 90 ? -11.047 4.109 8.453 1 94.31 90 GLU A C 1
ATOM 723 O O . GLU A 1 90 ? -11.617 4.082 9.547 1 94.31 90 GLU A O 1
ATOM 728 N N . PRO A 1 91 ? -10.297 3.158 7.996 1 93.12 91 PRO A N 1
ATOM 729 C CA . PRO A 1 91 ? -10.156 2.008 8.891 1 93.12 91 PRO A CA 1
ATOM 730 C C . PRO A 1 91 ? -9.484 2.369 10.219 1 93.12 91 PRO A C 1
ATOM 732 O O . PRO A 1 91 ? -9.781 1.763 11.25 1 93.12 91 PRO A O 1
ATOM 735 N N . ILE A 1 92 ? -8.578 3.32 10.234 1 94.81 92 ILE A N 1
ATOM 736 C CA . ILE A 1 92 ? -7.863 3.738 11.438 1 94.81 92 ILE A CA 1
ATOM 737 C C . ILE A 1 92 ? -8.836 4.398 12.414 1 94.81 92 ILE A C 1
ATOM 739 O O . ILE A 1 92 ? -8.836 4.09 13.602 1 94.81 92 ILE A O 1
ATOM 743 N N . VAL A 1 93 ? -9.648 5.246 11.859 1 95.12 93 VAL A N 1
ATOM 744 C CA . VAL A 1 93 ? -10.609 5.988 12.672 1 95.12 93 VAL A CA 1
ATOM 745 C C . VAL A 1 93 ? -11.664 5.035 13.227 1 95.12 93 VAL A C 1
ATOM 747 O O . VAL A 1 93 ? -12.055 5.133 14.391 1 95.12 93 VAL A O 1
ATOM 750 N N . ALA A 1 94 ? -12.109 4.168 12.375 1 92.19 94 ALA A N 1
ATOM 751 C CA . ALA A 1 94 ? -13.102 3.182 12.797 1 92.19 94 ALA A CA 1
ATOM 752 C C . ALA A 1 94 ? -12.555 2.311 13.93 1 92.19 94 ALA A C 1
ATOM 754 O O . ALA A 1 94 ? -13.273 2.006 14.883 1 92.19 94 ALA A O 1
ATOM 755 N N . ALA A 1 95 ? -11.305 1.873 13.805 1 90.81 95 ALA A N 1
ATOM 756 C CA . ALA A 1 95 ? -10.688 1.024 14.828 1 90.81 95 ALA A CA 1
ATOM 757 C C . ALA A 1 95 ? -10.594 1.755 16.156 1 90.81 95 ALA A C 1
ATOM 759 O O . ALA A 1 95 ? -10.781 1.152 17.219 1 90.81 95 ALA A O 1
ATOM 760 N N . LYS A 1 96 ? -10.305 2.979 16.109 1 89.06 96 LYS A N 1
ATOM 761 C CA . LYS A 1 96 ? -10.211 3.781 17.312 1 89.06 96 LYS A CA 1
ATOM 762 C C . LYS A 1 96 ? -11.578 3.93 17.984 1 89.06 96 LYS A C 1
ATOM 764 O O . LYS A 1 96 ? -11.688 3.898 19.203 1 89.06 96 LYS A O 1
ATOM 769 N N . ALA A 1 97 ? -12.586 4.145 17.219 1 87.12 97 ALA A N 1
ATOM 770 C CA . ALA A 1 97 ? -13.945 4.289 17.734 1 87.12 97 ALA A CA 1
ATOM 771 C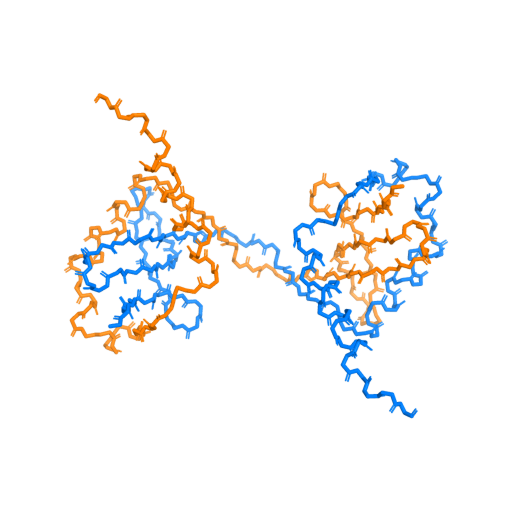 C . ALA A 1 97 ? -14.414 3.006 18.406 1 87.12 97 ALA A C 1
ATOM 773 O O . ALA A 1 97 ? -15.078 3.051 19.438 1 87.12 97 ALA A O 1
ATOM 774 N N . GLU A 1 98 ? -14.094 1.921 17.812 1 84.44 98 GLU A N 1
ATOM 775 C CA . GLU A 1 98 ? -14.469 0.628 18.375 1 84.44 98 GLU A CA 1
ATOM 776 C C . GLU A 1 98 ? -13.758 0.382 19.703 1 84.44 98 GLU A C 1
ATOM 778 O O . GLU A 1 98 ? -14.344 -0.147 20.641 1 84.44 98 GLU A O 1
ATOM 783 N N . ALA A 1 99 ? -12.508 0.773 19.672 1 80.12 99 ALA A N 1
ATOM 784 C CA . ALA A 1 99 ? -11.719 0.598 20.891 1 80.12 99 ALA A CA 1
ATOM 785 C C . ALA A 1 99 ? -12.273 1.455 22.031 1 80.12 99 ALA A C 1
ATOM 787 O O . ALA A 1 99 ? -12.281 1.034 23.188 1 80.12 99 ALA A O 1
ATOM 788 N N . LEU A 1 100 ? -12.672 2.578 21.75 1 74.25 100 LEU A N 1
ATOM 789 C CA . LEU A 1 100 ? -13.234 3.496 22.734 1 74.25 100 LEU A CA 1
ATOM 790 C C . LEU A 1 100 ? -14.633 3.051 23.156 1 74.25 100 LEU A C 1
ATOM 792 O O . LEU A 1 100 ? -15.031 3.264 24.297 1 74.25 100 LEU A O 1
ATOM 796 N N . GLY A 1 101 ? -15.352 2.547 22.25 1 72 101 GLY A N 1
ATOM 797 C CA . GLY A 1 101 ? -16.688 2.072 22.594 1 72 101 GLY A CA 1
ATOM 798 C C . GLY A 1 101 ? -16.688 0.77 23.359 1 72 101 GLY A C 1
ATOM 799 O O . GLY A 1 101 ? -17.625 0.47 24.094 1 72 101 GLY A O 1
ATOM 800 N N . SER A 1 102 ? -15.781 -0.181 23.031 1 62.97 102 SER A N 1
ATOM 801 C CA . SER A 1 102 ? -15.734 -1.462 23.734 1 62.97 102 SER A CA 1
ATOM 802 C C . SER A 1 102 ? -15.148 -1.308 25.125 1 62.97 102 SER A C 1
ATOM 804 O O . SER A 1 102 ? -14.984 -2.293 25.859 1 62.97 102 SER A O 1
ATOM 806 N N . ALA A 1 103 ? -14.664 -0.135 25.5 1 54.19 103 ALA A N 1
ATOM 807 C CA . ALA A 1 103 ? -14.188 -0.032 26.875 1 54.19 103 ALA A CA 1
ATOM 808 C C . ALA A 1 103 ? -15.352 -0.105 27.859 1 54.19 103 ALA A C 1
ATOM 810 O O . ALA A 1 103 ? -16.375 0.566 27.672 1 54.19 103 ALA A O 1
ATOM 811 N N . PRO A 1 104 ? -15.32 -1.185 28.578 1 44.75 104 PRO A N 1
ATOM 812 C CA . PRO A 1 104 ? -16.406 -1.383 29.562 1 44.75 104 PRO A CA 1
ATOM 813 C C . PRO A 1 104 ? -16.641 -0.154 30.438 1 44.75 104 PRO A C 1
ATOM 815 O O . PRO A 1 104 ? -15.703 0.6 30.719 1 44.75 104 PRO A O 1
ATOM 818 N N . ALA A 1 105 ? -18.031 0.379 30.5 1 49.88 105 ALA A N 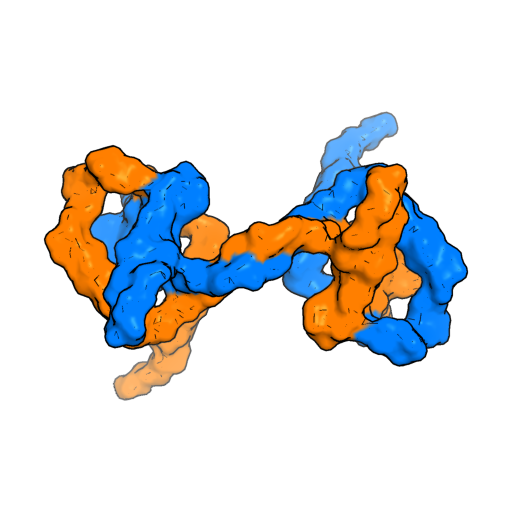1
ATOM 819 C CA . ALA A 1 105 ? -18.484 1.285 31.547 1 49.88 105 ALA A CA 1
ATOM 820 C C . ALA A 1 105 ? -17.859 0.916 32.906 1 49.88 105 ALA A C 1
ATOM 822 O O . ALA A 1 105 ? -17.953 -0.233 33.344 1 49.88 105 ALA A O 1
ATOM 823 N N . ALA A 1 106 ? -16.781 1.685 33.156 1 37.31 106 ALA A N 1
ATOM 824 C CA . ALA A 1 106 ? -16.328 1.481 34.531 1 37.31 106 ALA A CA 1
ATOM 825 C C . ALA A 1 106 ? -17.422 1.835 35.531 1 37.31 106 ALA A C 1
ATOM 827 O O . ALA A 1 106 ? -18.234 2.734 35.281 1 37.31 106 ALA A O 1
ATOM 828 N N . MET B 1 1 ? -21.188 20.297 8.438 1 80.75 1 MET B N 1
ATOM 829 C CA . MET B 1 1 ? -20.688 19.172 7.652 1 80.75 1 MET B CA 1
ATOM 830 C C . MET B 1 1 ? -19.281 18.781 8.102 1 80.75 1 MET B C 1
ATOM 832 O O . MET B 1 1 ? -18.516 19.625 8.586 1 80.75 1 MET B O 1
ATOM 836 N N . PRO B 1 2 ? -19.109 17.422 8.234 1 89.56 2 PRO B N 1
ATOM 837 C CA . PRO B 1 2 ? -17.75 17.078 8.633 1 89.56 2 PRO B CA 1
ATOM 838 C C . PRO B 1 2 ? -16.688 17.75 7.762 1 89.56 2 PRO B C 1
ATOM 840 O O . PRO B 1 2 ? -16.922 17.969 6.57 1 89.56 2 PRO B O 1
ATOM 843 N N . ALA B 1 3 ? -15.664 18.297 8.383 1 96.81 3 ALA B N 1
ATOM 844 C CA . ALA B 1 3 ? -14.508 18.906 7.715 1 96.81 3 ALA B CA 1
ATOM 845 C C . ALA B 1 3 ? -13.203 18.328 8.242 1 96.81 3 ALA B C 1
ATOM 847 O O . ALA B 1 3 ? -12.977 18.281 9.453 1 96.81 3 ALA B O 1
ATOM 848 N N . TYR B 1 4 ? -12.422 17.734 7.277 1 98.12 4 TYR B N 1
ATOM 849 C CA . TYR B 1 4 ? -11.125 17.156 7.625 1 98.12 4 TYR B CA 1
ATOM 850 C C . TYR B 1 4 ? -10 17.828 6.848 1 98.12 4 TYR B C 1
ATOM 852 O O . TYR B 1 4 ? -10.094 18 5.629 1 98.12 4 TYR B O 1
ATOM 860 N N . LEU B 1 5 ? -9.008 18.312 7.559 1 98.69 5 LEU B N 1
ATOM 861 C CA . LEU B 1 5 ? -7.754 18.688 6.91 1 98.69 5 LEU B CA 1
ATOM 862 C C . LEU B 1 5 ? -6.902 17.453 6.621 1 98.69 5 LEU B C 1
ATOM 864 O O . LEU B 1 5 ? -6.637 16.656 7.52 1 98.69 5 LEU B O 1
ATOM 868 N N . VAL B 1 6 ? -6.484 17.281 5.344 1 98.31 6 VAL B N 1
ATOM 869 C CA . VAL B 1 6 ? -5.793 16.062 4.957 1 98.31 6 VAL B CA 1
ATOM 870 C C . VAL B 1 6 ? -4.438 16.406 4.348 1 98.31 6 VAL B C 1
ATOM 872 O O . VAL B 1 6 ? -4.34 17.281 3.488 1 98.31 6 VAL B O 1
ATOM 875 N N . ALA B 1 7 ? -3.361 15.797 4.879 1 98.19 7 ALA B N 1
ATOM 876 C CA . ALA B 1 7 ? -2.055 15.703 4.234 1 98.19 7 ALA B CA 1
ATOM 877 C C . ALA B 1 7 ? -1.807 14.289 3.715 1 98.19 7 ALA B C 1
ATOM 879 O O . ALA B 1 7 ? -1.765 13.328 4.492 1 98.19 7 ALA B O 1
ATOM 880 N N . ASP B 1 8 ? -1.719 14.102 2.398 1 95.81 8 ASP B N 1
ATOM 881 C CA . ASP B 1 8 ? -1.421 12.789 1.841 1 95.81 8 ASP B CA 1
ATOM 882 C C . ASP B 1 8 ? -0.862 12.906 0.424 1 95.81 8 ASP B C 1
ATOM 884 O O . ASP B 1 8 ? -0.413 13.977 0.015 1 95.81 8 ASP B O 1
ATOM 888 N N . GLU B 1 9 ? -0.773 11.797 -0.32 1 89.38 9 GLU B N 1
ATOM 889 C CA . GLU B 1 9 ? -0.129 11.734 -1.629 1 89.38 9 GLU B CA 1
ATOM 890 C C . GLU B 1 9 ? -0.87 12.594 -2.648 1 89.38 9 GLU B C 1
ATOM 892 O O . GLU B 1 9 ? -0.285 13.031 -3.643 1 89.38 9 GLU B O 1
ATOM 897 N N . ASP B 1 10 ? -2.217 12.867 -2.385 1 90.88 10 ASP B N 1
ATOM 898 C CA . ASP B 1 10 ? -3.016 13.656 -3.318 1 90.88 10 ASP B CA 1
ATOM 899 C C . ASP B 1 10 ? -2.834 15.156 -3.07 1 90.88 10 ASP B C 1
ATOM 901 O O . ASP B 1 10 ? -3.219 15.977 -3.902 1 90.88 10 ASP B O 1
ATOM 905 N N . THR B 1 11 ? -2.381 15.516 -1.962 1 92.62 11 THR B N 1
ATOM 906 C CA . THR B 1 11 ? -2.049 16.891 -1.614 1 92.62 11 THR B CA 1
ATOM 907 C C . THR B 1 11 ? -0.554 17.031 -1.346 1 92.62 11 THR B C 1
ATOM 909 O O . THR B 1 11 ? 0.262 16.906 -2.26 1 92.62 11 THR B O 1
ATOM 912 N N . SER B 1 12 ? -0.099 17.297 -0.126 1 94.06 12 SER B N 1
ATOM 913 C CA . SER B 1 12 ? 1.286 17.25 0.331 1 94.06 12 SER B CA 1
ATOM 914 C C . SER B 1 12 ? 1.432 16.375 1.575 1 94.06 12 SER B C 1
ATOM 916 O O . SER B 1 12 ? 0.571 16.406 2.457 1 94.06 12 SER B O 1
ATOM 918 N N . LEU B 1 13 ? 2.488 15.602 1.52 1 95.81 13 LEU B N 1
ATOM 919 C CA . LEU B 1 13 ? 2.836 14.867 2.732 1 95.81 13 LEU B CA 1
ATOM 920 C C . LEU B 1 13 ? 3.408 15.812 3.789 1 95.81 13 LEU B C 1
ATOM 922 O O . LEU B 1 13 ? 3.867 16.906 3.465 1 95.81 13 LEU B O 1
ATOM 926 N N . TRP B 1 14 ? 3.271 15.43 5.039 1 97.81 14 TRP B N 1
ATOM 927 C CA . TRP B 1 14 ? 3.77 16.203 6.168 1 97.81 14 TRP B CA 1
ATOM 928 C C . TRP B 1 14 ? 5.113 15.672 6.648 1 97.81 14 TRP B C 1
ATOM 930 O O . TRP B 1 14 ? 5.191 14.578 7.215 1 97.81 14 TRP B O 1
ATOM 940 N N . PRO B 1 15 ? 6.203 16.375 6.352 1 96.62 15 PRO B N 1
ATOM 941 C CA . PRO B 1 15 ? 7.488 15.922 6.887 1 96.62 15 PRO B CA 1
ATOM 942 C C . PRO B 1 15 ? 7.59 16.094 8.398 1 96.62 15 PRO B C 1
ATOM 944 O O . PRO B 1 15 ? 7.121 17.094 8.953 1 96.62 15 PRO B O 1
ATOM 947 N N . HIS B 1 16 ? 8.039 15.117 9.062 1 97.5 16 HIS B N 1
ATOM 948 C CA . HIS B 1 16 ? 8.188 15.172 10.516 1 97.5 16 HIS B CA 1
ATOM 949 C C . HIS B 1 16 ? 9.492 14.531 10.961 1 97.5 16 HIS B C 1
ATOM 951 O O . HIS B 1 16 ? 9.867 13.461 10.461 1 97.5 16 HIS B O 1
ATOM 957 N N . ILE B 1 17 ? 10.219 15.234 11.836 1 95.56 17 ILE B N 1
ATOM 958 C CA . ILE B 1 17 ? 11.406 14.664 12.453 1 95.56 17 ILE B CA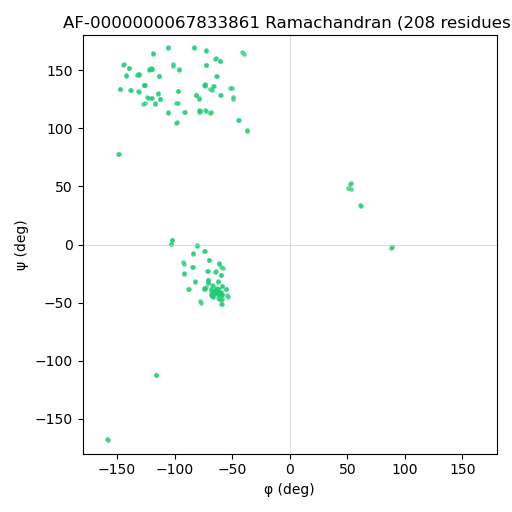 1
ATOM 959 C C . ILE B 1 17 ? 11.031 13.984 13.766 1 95.56 17 ILE B C 1
ATOM 961 O O . ILE B 1 17 ? 10.609 14.641 14.719 1 95.56 17 ILE B O 1
ATOM 965 N N . PHE B 1 18 ? 11.188 12.656 13.781 1 96.44 18 PHE B N 1
ATOM 966 C CA . PHE B 1 18 ? 10.836 11.875 14.961 1 96.44 18 PHE B CA 1
ATOM 967 C C . PHE B 1 18 ? 11.961 11.891 15.984 1 96.44 18 PHE B C 1
ATOM 969 O O . PHE B 1 18 ? 13.07 12.352 15.688 1 96.44 18 PHE B O 1
ATOM 976 N N . PRO B 1 19 ? 11.625 11.375 17.156 1 94.19 19 PRO B N 1
ATOM 977 C CA . PRO B 1 19 ? 12.609 11.438 18.25 1 94.19 19 PRO B CA 1
ATOM 978 C C . PRO B 1 19 ? 13.914 10.719 17.906 1 94.19 19 PRO B C 1
ATOM 980 O O . PRO B 1 19 ? 14.953 11.016 18.5 1 94.19 19 PRO B O 1
ATOM 983 N N . ASP B 1 20 ? 13.883 9.844 16.938 1 92.44 20 ASP B N 1
ATOM 984 C CA . ASP B 1 20 ? 15.102 9.141 16.547 1 92.44 20 ASP B CA 1
ATOM 985 C C . ASP B 1 20 ? 15.969 10 15.633 1 92.44 20 ASP B C 1
ATOM 987 O O . ASP B 1 20 ? 17.016 9.562 15.172 1 92.44 20 ASP B O 1
ATOM 991 N N . GLY B 1 21 ? 15.477 11.234 15.32 1 92.62 21 GLY B N 1
ATOM 992 C CA . GLY B 1 21 ? 16.25 12.195 14.547 1 92.62 21 GLY B CA 1
ATOM 993 C C . GLY B 1 21 ? 16.047 12.055 13.055 1 92.62 21 GLY B C 1
ATOM 994 O O . GLY B 1 21 ? 16.578 12.844 12.273 1 92.62 21 GLY B O 1
ATOM 995 N N . ARG B 1 22 ? 15.289 11.125 12.633 1 90.62 22 ARG B N 1
ATOM 996 C CA . ARG B 1 22 ? 15.07 10.891 11.211 1 90.62 22 ARG B CA 1
ATOM 997 C C . ARG B 1 22 ? 13.773 11.555 10.742 1 90.62 22 ARG B C 1
ATOM 999 O O . ARG B 1 22 ? 12.758 11.492 11.422 1 90.62 22 ARG B O 1
ATOM 1006 N N . GLU B 1 23 ? 14.023 12.219 9.641 1 92.69 23 GLU B N 1
ATOM 1007 C CA . GLU B 1 23 ? 12.844 12.789 9 1 92.69 23 GLU B CA 1
ATOM 1008 C C . GLU B 1 23 ? 12.109 11.742 8.172 1 92.69 23 GLU B C 1
ATOM 1010 O O . GLU B 1 23 ? 12.734 10.992 7.414 1 92.69 23 GLU B O 1
ATOM 1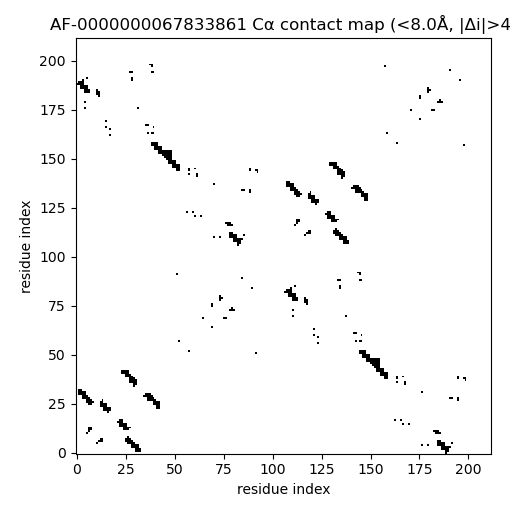015 N N . ARG B 1 24 ? 10.82 11.617 8.391 1 93.81 24 ARG B N 1
ATOM 1016 C CA . ARG B 1 24 ? 9.953 10.773 7.57 1 93.81 24 ARG B CA 1
ATOM 1017 C C . ARG B 1 24 ? 8.703 11.523 7.141 1 93.81 24 ARG B C 1
ATOM 1019 O O . ARG B 1 24 ? 8.227 12.406 7.859 1 93.81 24 ARG B O 1
ATOM 1026 N N . MET B 1 25 ? 8.305 11.164 5.945 1 94.94 25 MET B N 1
ATOM 1027 C CA . MET B 1 25 ? 7.023 11.703 5.504 1 94.94 25 MET B CA 1
ATOM 1028 C C . MET B 1 25 ? 5.867 11.016 6.227 1 94.94 25 MET B C 1
ATOM 1030 O O . MET B 1 25 ? 5.91 9.812 6.477 1 94.94 25 MET B O 1
ATOM 1034 N N . THR B 1 26 ? 4.883 11.859 6.629 1 97.75 26 THR B N 1
ATOM 1035 C CA . THR B 1 26 ? 3.658 11.352 7.242 1 97.75 26 THR B CA 1
ATOM 1036 C C . THR B 1 26 ? 2.434 11.805 6.453 1 97.75 26 THR B C 1
ATOM 1038 O O . THR B 1 26 ? 2.494 12.789 5.711 1 97.75 26 THR B O 1
ATOM 1041 N N . ARG B 1 27 ? 1.448 11.062 6.488 1 97.5 27 ARG B N 1
ATOM 1042 C CA . ARG B 1 27 ? 0.118 11.531 6.113 1 97.5 27 ARG B CA 1
ATOM 1043 C C . ARG B 1 27 ? -0.817 11.547 7.316 1 97.5 27 ARG B C 1
ATOM 1045 O O . ARG B 1 27 ? -0.669 10.734 8.234 1 97.5 27 ARG B O 1
ATOM 1052 N N . PHE B 1 28 ? -1.734 12.562 7.328 1 98.56 28 PHE B N 1
ATOM 1053 C CA . PHE B 1 28 ? -2.623 12.656 8.484 1 98.56 28 PHE B CA 1
ATOM 1054 C C . PHE B 1 28 ? -4.008 13.133 8.062 1 98.56 28 PHE B C 1
ATOM 1056 O O . PHE B 1 28 ? -4.172 13.703 6.984 1 98.56 28 PHE B O 1
ATOM 1063 N N . ALA B 1 29 ? -4.961 12.789 8.828 1 98.62 29 ALA B N 1
ATOM 1064 C CA . ALA B 1 29 ? -6.309 13.359 8.805 1 98.62 29 ALA B CA 1
ATOM 1065 C C . ALA B 1 29 ? -6.633 14.062 10.117 1 98.62 29 ALA B C 1
ATOM 1067 O O . ALA B 1 29 ? -6.547 13.461 11.188 1 98.62 29 ALA B O 1
ATOM 1068 N N . TYR B 1 30 ? -6.938 15.352 10.039 1 98.38 30 TYR B N 1
ATOM 1069 C CA . TYR B 1 30 ? -7.234 16.234 11.164 1 98.38 30 TYR B CA 1
ATOM 1070 C C . TYR B 1 30 ? -8.695 16.672 11.133 1 98.38 30 TYR B C 1
ATOM 1072 O O . TYR B 1 30 ? -9.18 17.172 10.117 1 98.38 30 TYR B O 1
ATOM 1080 N N . ASP B 1 31 ? -9.383 16.422 12.258 1 97.75 31 ASP B N 1
ATOM 1081 C CA . ASP B 1 31 ? -10.766 16.859 12.391 1 97.75 31 ASP B CA 1
ATOM 1082 C C . ASP B 1 31 ? -10.844 18.359 12.703 1 97.75 31 ASP B C 1
ATOM 1084 O O . ASP B 1 31 ? -10.453 18.797 13.789 1 97.75 31 ASP B O 1
ATOM 1088 N N . MET B 1 32 ? -11.406 19.109 11.773 1 97.25 32 MET B N 1
ATOM 1089 C CA . MET B 1 32 ? -11.43 20.562 11.906 1 97.25 32 MET B CA 1
ATOM 1090 C C . MET B 1 32 ? -12.391 21 13.008 1 97.25 32 MET B C 1
ATOM 1092 O O . MET B 1 32 ? -12.188 22.031 13.648 1 97.25 32 MET B O 1
ATOM 1096 N N . GLU B 1 33 ? -13.398 20.281 13.242 1 95 33 GLU B N 1
ATOM 1097 C CA . GLU B 1 33 ? -14.383 20.625 14.266 1 95 33 GLU B CA 1
ATOM 1098 C C . GLU B 1 33 ? -13.875 20.281 15.664 1 95 33 GLU B C 1
ATOM 1100 O O . GLU B 1 33 ? -13.906 21.109 16.562 1 95 33 GLU B O 1
ATOM 1105 N N . GLN B 1 34 ? -13.375 19.047 15.789 1 94.44 34 GLN B N 1
ATOM 1106 C CA . GLN B 1 34 ? -12.898 18.594 17.094 1 94.44 34 GLN B CA 1
ATOM 1107 C C . GLN B 1 34 ? -11.461 19.047 17.344 1 94.44 34 GLN B C 1
ATOM 1109 O O . GLN B 1 34 ? -10.945 18.922 18.453 1 94.44 34 GLN B O 1
ATOM 1114 N N . ARG B 1 35 ? -10.891 19.578 16.359 1 95.75 35 ARG B N 1
ATOM 1115 C CA . ARG B 1 35 ? -9.523 20.078 16.438 1 95.75 35 ARG B CA 1
ATOM 1116 C C . ARG B 1 35 ? -8.57 19 16.969 1 95.75 35 ARG B C 1
ATOM 1118 O O . ARG B 1 35 ? -7.793 19.25 17.891 1 95.75 35 ARG B O 1
ATOM 1125 N N . THR B 1 36 ? -8.648 17.844 16.297 1 96.31 36 THR B N 1
ATOM 1126 C CA . THR B 1 36 ? -7.84 16.703 16.734 1 96.31 36 THR B CA 1
ATOM 1127 C C . THR B 1 36 ? -7.324 15.922 15.531 1 96.31 36 THR B C 1
ATOM 1129 O O . THR B 1 36 ? -8.031 15.781 14.531 1 96.31 36 THR B O 1
ATOM 1132 N N . LEU B 1 37 ? -6.117 15.398 15.711 1 97.69 37 LEU B N 1
ATOM 1133 C CA . LEU B 1 37 ? -5.547 14.492 14.719 1 97.69 37 LEU B CA 1
ATOM 1134 C C . LEU B 1 37 ? -6.125 13.094 14.867 1 97.69 37 LEU B C 1
ATOM 1136 O O . LEU B 1 37 ? -5.949 12.453 15.906 1 97.69 37 LEU B O 1
ATOM 1140 N N . LEU B 1 38 ? -6.848 12.695 13.812 1 97.25 38 LEU B N 1
ATOM 1141 C CA . LEU B 1 38 ? -7.598 11.445 13.922 1 97.25 38 LEU B CA 1
ATOM 1142 C C . LEU B 1 38 ? -6.742 10.258 13.5 1 97.25 38 LEU B C 1
ATOM 1144 O O . LEU B 1 38 ? -6.859 9.164 14.062 1 97.25 38 LEU B O 1
ATOM 1148 N N . ALA B 1 39 ? -5.949 10.422 12.516 1 98.25 39 ALA B N 1
ATOM 1149 C CA . ALA B 1 39 ? -5.176 9.328 11.93 1 98.25 39 ALA B CA 1
ATOM 1150 C C . ALA B 1 39 ? -3.834 9.836 11.406 1 98.25 39 ALA B C 1
ATOM 1152 O O . ALA B 1 39 ? -3.756 10.914 10.82 1 98.25 39 ALA B O 1
ATOM 1153 N N . VAL B 1 40 ? -2.812 9.141 11.711 1 98.5 40 VAL B N 1
ATOM 1154 C CA . VAL B 1 40 ? -1.477 9.367 11.172 1 98.5 40 VAL B CA 1
ATOM 1155 C C . VAL B 1 40 ? -0.887 8.055 10.68 1 98.5 40 VAL B C 1
ATOM 1157 O O . VAL B 1 40 ? -0.994 7.023 11.352 1 98.5 40 VAL B O 1
ATOM 1160 N N . GLN B 1 41 ? -0.33 8.094 9.391 1 97.69 41 GLN B N 1
ATOM 1161 C CA . GLN B 1 41 ? 0.558 7.02 8.945 1 97.69 41 GLN B CA 1
ATOM 1162 C C . GLN B 1 41 ? 1.943 7.559 8.602 1 97.69 41 GLN B C 1
ATOM 1164 O O . GLN B 1 41 ? 2.09 8.734 8.258 1 97.69 41 GLN B O 1
ATOM 1169 N N . ILE B 1 42 ? 2.92 6.73 8.773 1 96.81 42 ILE B N 1
ATOM 1170 C CA . ILE B 1 42 ? 4.328 7.066 8.586 1 96.81 42 ILE B CA 1
ATOM 1171 C C . ILE B 1 42 ? 4.895 6.266 7.414 1 96.81 42 ILE B C 1
ATOM 1173 O O . ILE B 1 42 ? 4.66 5.059 7.305 1 96.81 42 ILE B O 1
ATOM 1177 N N . GLU B 1 43 ? 5.551 7.043 6.516 1 91.62 43 GLU B N 1
ATOM 1178 C CA . GLU B 1 43 ? 6.164 6.398 5.359 1 91.62 43 GLU B CA 1
ATOM 1179 C C . GLU B 1 43 ? 7.211 5.371 5.785 1 91.62 43 GLU B C 1
ATOM 1181 O O . GLU B 1 43 ? 8.039 5.648 6.652 1 91.62 43 GLU B O 1
ATOM 1186 N N . THR B 1 44 ? 7.039 4.309 5.27 1 85.38 44 THR B N 1
ATOM 1187 C CA . THR B 1 44 ? 8.047 3.273 5.469 1 85.38 44 THR B CA 1
ATOM 1188 C C . THR B 1 44 ? 9.031 3.242 4.297 1 85.38 44 THR B C 1
ATOM 1190 O O . THR B 1 44 ? 8.836 3.939 3.299 1 85.38 44 THR B O 1
ATOM 1193 N N . GLY B 1 45 ? 10.25 2.859 4.496 1 71.5 45 GLY B N 1
ATOM 1194 C CA . GLY B 1 45 ? 11.164 2.67 3.381 1 71.5 45 GLY B CA 1
ATOM 1195 C C . GLY B 1 45 ? 10.508 2.021 2.176 1 71.5 45 GLY B C 1
ATOM 1196 O O . GLY B 1 45 ? 9.305 1.749 2.188 1 71.5 45 GLY B O 1
ATOM 1197 N N . PRO B 1 46 ? 11.242 2.182 1.1 1 65.62 46 PRO B N 1
ATOM 1198 C CA . PRO B 1 46 ? 10.703 1.598 -0.132 1 65.62 46 PRO B CA 1
ATOM 1199 C C . PRO B 1 46 ? 10.141 0.193 0.077 1 65.62 46 PRO B C 1
ATOM 1201 O O . PRO B 1 46 ? 10.789 -0.647 0.708 1 65.62 46 PRO B O 1
ATOM 1204 N N . VAL B 1 47 ? 8.859 0.306 0.026 1 67.31 47 VAL B N 1
ATOM 1205 C CA . VAL B 1 47 ? 8.227 -1.002 -0.084 1 67.31 47 VAL B CA 1
ATOM 1206 C C . VAL B 1 47 ? 7.805 -1.254 -1.531 1 67.31 47 VAL B C 1
ATOM 1208 O O . VAL B 1 47 ? 7.766 -0.326 -2.344 1 67.31 47 VAL B O 1
ATOM 1211 N N . PHE B 1 48 ? 7.727 -2.439 -1.812 1 70.75 48 PHE B N 1
ATOM 1212 C CA . PHE B 1 48 ? 7.207 -2.707 -3.148 1 70.75 48 PHE B CA 1
ATOM 1213 C C . PHE B 1 48 ? 5.707 -2.443 -3.211 1 70.75 48 PHE B C 1
ATOM 1215 O O . PHE B 1 48 ? 4.969 -2.824 -2.303 1 70.75 48 PHE B O 1
ATOM 1222 N N . GLY B 1 49 ? 5.359 -1.418 -4.043 1 81.62 49 GLY B N 1
ATOM 1223 C CA . GLY B 1 49 ? 3.949 -1.189 -4.32 1 81.62 49 GLY B CA 1
ATOM 1224 C C . GLY B 1 49 ? 3.342 -2.242 -5.227 1 81.62 49 GLY B C 1
ATOM 1225 O O . GLY B 1 49 ? 4.039 -3.148 -5.688 1 81.62 49 GLY B O 1
ATOM 1226 N N . TRP B 1 50 ? 1.979 -2.248 -5.309 1 90.62 50 TRP B N 1
ATOM 1227 C CA . TRP B 1 50 ? 1.232 -3.162 -6.168 1 90.62 50 TRP B CA 1
ATOM 1228 C C . TRP B 1 50 ? 0.285 -2.396 -7.086 1 90.62 50 TRP B C 1
ATOM 1230 O O . TRP B 1 50 ? -0.35 -1.427 -6.66 1 90.62 50 TRP B O 1
ATOM 1240 N N . ARG B 1 51 ? 0.205 -2.723 -8.219 1 92.88 51 ARG B N 1
ATOM 1241 C CA . ARG B 1 51 ? -0.854 -2.25 -9.109 1 92.88 51 ARG B CA 1
ATOM 1242 C C . ARG B 1 51 ? -1.667 -3.416 -9.656 1 92.88 51 ARG B C 1
ATOM 1244 O O . ARG B 1 51 ? -1.137 -4.512 -9.859 1 92.88 51 ARG B O 1
ATOM 1251 N N . ASP B 1 52 ? -2.955 -3.168 -9.977 1 95.69 52 ASP B N 1
ATOM 1252 C CA . ASP B 1 52 ? -3.785 -4.176 -10.625 1 95.69 52 ASP B CA 1
ATOM 1253 C C . ASP B 1 52 ? -3.248 -4.523 -12.008 1 95.69 52 ASP B C 1
ATOM 1255 O O . ASP B 1 52 ? -2.807 -3.639 -12.75 1 95.69 52 ASP B O 1
ATOM 1259 N N . ALA B 1 53 ? -3.387 -5.766 -12.352 1 97.31 53 ALA B N 1
ATOM 1260 C CA . ALA B 1 53 ? -2.998 -6.176 -13.695 1 97.31 53 ALA B CA 1
ATOM 1261 C C . ALA B 1 53 ? -4.012 -5.695 -14.727 1 97.31 53 ALA B C 1
ATOM 1263 O O . ALA B 1 53 ? -5.219 -5.734 -14.484 1 97.31 53 ALA B O 1
ATOM 1264 N N . GLU B 1 54 ? -3.479 -5.184 -15.836 1 95.19 54 GLU B N 1
ATOM 1265 C CA . GLU B 1 54 ? -4.332 -5.008 -17.016 1 95.19 54 GLU B CA 1
ATOM 1266 C C . GLU B 1 54 ? -4.824 -6.352 -17.547 1 95.19 54 GLU B C 1
ATOM 1268 O O . GLU B 1 54 ? -4.254 -7.398 -17.219 1 95.19 54 GLU B O 1
ATOM 1273 N N . PRO B 1 55 ? -5.887 -6.312 -18.328 1 94.94 55 PRO B N 1
ATOM 1274 C CA . PRO B 1 55 ? -6.453 -7.57 -18.812 1 94.94 55 PRO B CA 1
ATOM 1275 C C . PRO B 1 55 ? -5.422 -8.445 -19.531 1 94.94 55 PRO B C 1
ATOM 1277 O O . PRO B 1 55 ? -5.363 -9.656 -19.281 1 94.94 55 PRO B O 1
ATOM 1280 N N . HIS B 1 56 ? -4.605 -7.902 -20.375 1 96.38 56 HIS B N 1
ATOM 1281 C CA . HIS B 1 56 ? -3.625 -8.688 -21.109 1 96.38 56 HIS B CA 1
ATOM 1282 C C . HIS B 1 56 ? -2.559 -9.258 -20.172 1 96.38 56 HIS B C 1
ATOM 1284 O O . HIS B 1 56 ? -2.021 -10.336 -20.422 1 96.38 56 HIS B O 1
ATOM 1290 N N . GLU B 1 57 ? -2.197 -8.5 -19.125 1 97.19 57 GLU B N 1
ATOM 1291 C CA . GLU B 1 57 ? -1.247 -8.977 -18.125 1 97.19 57 GLU B CA 1
ATOM 1292 C C . GLU B 1 57 ? -1.829 -10.133 -17.312 1 97.19 57 GLU B C 1
ATOM 1294 O O . GLU B 1 57 ? -1.129 -11.102 -17.016 1 97.19 57 GLU B O 1
ATOM 1299 N N . LEU B 1 58 ? -3.135 -10.008 -16.953 1 97.81 58 LEU B N 1
ATOM 1300 C CA . LEU B 1 58 ? -3.822 -11.086 -16.25 1 97.81 58 LEU B CA 1
ATOM 1301 C C . LEU B 1 58 ? -3.809 -12.367 -17.078 1 97.81 58 LEU B C 1
ATOM 1303 O O . LEU B 1 58 ? -3.504 -13.445 -16.547 1 97.81 58 LEU B O 1
ATOM 1307 N N . GLU B 1 59 ? -4.148 -12.219 -18.297 1 97.25 59 GLU B N 1
ATOM 1308 C CA . GLU B 1 59 ? -4.156 -13.375 -19.188 1 97.25 59 GLU B CA 1
ATOM 1309 C C . GLU B 1 59 ? -2.771 -14.016 -19.281 1 97.25 59 GLU B C 1
ATOM 1311 O O . GLU B 1 59 ? -2.646 -15.242 -19.297 1 97.25 59 GLU B O 1
ATOM 1316 N N . ASP B 1 60 ? -1.729 -13.234 -19.344 1 98.06 60 ASP B N 1
ATOM 1317 C CA . ASP B 1 60 ? -0.343 -13.688 -19.422 1 98.06 60 ASP B CA 1
ATOM 1318 C C . ASP B 1 60 ? 0.049 -14.477 -18.172 1 98.06 60 ASP B C 1
ATOM 1320 O O . ASP B 1 60 ? 0.582 -15.586 -18.281 1 98.06 60 ASP B O 1
ATOM 1324 N N . VAL B 1 61 ? -0.286 -13.953 -17.031 1 98.31 61 VAL B N 1
ATOM 1325 C CA . VAL B 1 61 ? 0.006 -14.633 -15.766 1 98.31 61 VAL B CA 1
ATOM 1326 C C . VAL B 1 61 ? -0.85 -15.891 -15.648 1 98.31 61 VAL B C 1
ATOM 1328 O O . VAL B 1 61 ? -0.376 -16.938 -15.188 1 98.31 61 VAL B O 1
ATOM 1331 N N . ALA B 1 62 ? -2.139 -15.766 -16.109 1 98.06 62 ALA B N 1
ATOM 1332 C CA . ALA B 1 62 ? -3.02 -16.938 -16.062 1 98.06 62 ALA B CA 1
ATOM 1333 C C . ALA B 1 62 ? -2.438 -18.094 -16.875 1 98.06 62 ALA B C 1
ATOM 1335 O O . ALA B 1 62 ? -2.494 -19.25 -16.438 1 98.06 62 ALA B O 1
ATOM 1336 N N . ALA B 1 63 ? -1.905 -17.828 -18.031 1 97.75 63 ALA B N 1
ATOM 1337 C CA . ALA B 1 63 ? -1.284 -18.859 -18.859 1 97.75 63 ALA B CA 1
ATOM 1338 C C . ALA B 1 63 ? -0.097 -19.5 -18.156 1 97.75 63 ALA B C 1
ATOM 1340 O O . ALA B 1 63 ? 0.084 -20.719 -18.203 1 97.75 63 ALA B O 1
ATOM 1341 N N . ASP B 1 64 ? 0.709 -18.688 -17.5 1 97.75 64 ASP B N 1
ATOM 1342 C CA . ASP B 1 64 ? 1.875 -19.172 -16.766 1 97.75 64 ASP B CA 1
ATOM 1343 C C . ASP B 1 64 ? 1.461 -20.062 -15.602 1 97.75 64 ASP B C 1
ATOM 1345 O O . ASP B 1 64 ? 2.027 -21.141 -15.414 1 97.75 64 ASP B O 1
ATOM 1349 N N . VAL B 1 65 ? 0.401 -19.656 -14.883 1 97.88 65 VAL B N 1
ATOM 1350 C CA . VAL B 1 65 ? -0.118 -20.438 -13.758 1 97.88 65 VAL B CA 1
ATOM 1351 C C . VAL B 1 65 ? -0.703 -21.75 -14.266 1 97.88 65 VAL B C 1
ATOM 1353 O O . VAL B 1 65 ? -0.454 -22.812 -13.688 1 97.88 65 VAL B O 1
ATOM 1356 N N . SER B 1 66 ? -1.437 -21.625 -15.328 1 97.19 66 SER B N 1
ATOM 1357 C CA . SER B 1 66 ? -2.029 -22.828 -15.898 1 97.19 66 SER B CA 1
ATOM 1358 C C . SER B 1 66 ? -0.957 -23.812 -16.375 1 97.19 66 SER B C 1
ATOM 1360 O O . SER B 1 66 ? -1.1 -25.031 -16.203 1 97.19 66 SER B O 1
ATOM 1362 N N . SER B 1 67 ? 0.085 -23.344 -16.922 1 97.19 67 SER B N 1
ATOM 1363 C CA . SER B 1 67 ? 1.151 -24.188 -17.453 1 97.19 67 SER B CA 1
ATOM 1364 C C . SER B 1 67 ? 1.929 -24.859 -16.344 1 97.19 67 SER B C 1
ATOM 1366 O O . SER B 1 67 ? 2.379 -26 -16.5 1 97.19 67 SER B O 1
ATOM 1368 N N . ASN B 1 68 ? 2.059 -24.188 -15.195 1 97.25 68 ASN B N 1
ATOM 1369 C CA . ASN B 1 68 ? 2.84 -24.734 -14.094 1 97.25 68 ASN B CA 1
ATOM 1370 C C . ASN B 1 68 ? 1.971 -25.531 -13.125 1 97.25 68 ASN B C 1
ATOM 1372 O O . ASN B 1 68 ? 2.484 -26.297 -12.312 1 97.25 68 ASN B O 1
ATOM 1376 N N . GLU B 1 69 ? 0.675 -25.422 -13.164 1 97.62 69 GLU B N 1
ATOM 1377 C CA . GLU B 1 69 ? -0.359 -26.172 -12.461 1 97.62 69 GLU B CA 1
ATOM 1378 C C . GLU B 1 69 ? -0.08 -26.219 -10.961 1 97.62 69 GLU B C 1
ATOM 1380 O O . GLU B 1 69 ? -0.105 -27.281 -10.352 1 97.62 69 GLU B O 1
ATOM 1385 N N . PRO B 1 70 ? 0.217 -24.984 -10.398 1 97.12 70 PRO B N 1
ATOM 1386 C CA . PRO B 1 70 ? 0.492 -25 -8.961 1 97.12 70 PRO B CA 1
ATOM 1387 C C . PRO B 1 70 ? -0.697 -25.484 -8.133 1 97.12 70 PRO B C 1
ATOM 1389 O O . PRO B 1 70 ? -0.533 -25.859 -6.973 1 97.12 70 PRO B O 1
ATOM 1392 N N . PHE B 1 71 ? -1.939 -25.516 -8.695 1 96.75 71 PHE B N 1
ATOM 1393 C CA . PHE B 1 71 ? -3.146 -25.938 -8 1 96.75 71 PHE B CA 1
ATOM 1394 C C . PHE B 1 71 ? -3.121 -27.438 -7.734 1 96.75 71 PHE B C 1
ATOM 1396 O O . PHE B 1 71 ? -3.883 -27.938 -6.906 1 96.75 71 PHE B O 1
ATOM 1403 N N . LEU B 1 72 ? -2.26 -28.188 -8.32 1 96.94 72 LEU B N 1
ATOM 1404 C CA . LEU B 1 72 ? -2.164 -29.625 -8.102 1 96.94 72 LEU B CA 1
ATOM 1405 C C . LEU B 1 72 ? -1.369 -29.922 -6.836 1 96.94 72 LEU B C 1
ATOM 1407 O O . LEU B 1 72 ? -1.589 -30.953 -6.195 1 96.94 72 LEU B O 1
ATOM 1411 N N . ASP B 1 73 ? -0.417 -29.125 -6.5 1 97.12 73 ASP B N 1
ATOM 1412 C CA . ASP B 1 73 ? 0.413 -29.266 -5.305 1 97.12 73 ASP B CA 1
ATOM 1413 C C . ASP B 1 73 ? 0.856 -27.906 -4.781 1 97.12 73 ASP B C 1
ATOM 1415 O O . ASP B 1 73 ? 2.023 -27.531 -4.914 1 97.12 73 ASP B O 1
ATOM 1419 N N . PRO B 1 74 ? -0.096 -27.25 -4.09 1 97.19 74 PRO B N 1
ATOM 1420 C CA . PRO B 1 74 ? 0.185 -25.891 -3.613 1 97.19 74 PRO B CA 1
ATOM 1421 C C . PRO B 1 74 ? 1.402 -25.828 -2.695 1 97.19 74 PRO B C 1
ATOM 1423 O O . PRO B 1 74 ? 2.168 -24.859 -2.744 1 97.19 74 PRO B O 1
ATOM 1426 N N . VAL B 1 75 ? 1.604 -26.828 -1.897 1 95.25 75 VAL B N 1
ATOM 1427 C CA . VAL B 1 75 ? 2.68 -26.844 -0.913 1 95.25 75 VAL B CA 1
ATOM 1428 C C . VAL B 1 75 ? 4.031 -26.844 -1.624 1 95.25 75 VAL B C 1
ATOM 1430 O O . VAL B 1 75 ? 4.969 -26.172 -1.186 1 95.25 75 VAL B O 1
ATOM 1433 N N . ALA B 1 76 ? 4.188 -27.562 -2.711 1 95.88 76 ALA B N 1
ATOM 1434 C CA . ALA B 1 76 ? 5.426 -27.625 -3.482 1 95.88 76 ALA B CA 1
ATOM 1435 C C . ALA B 1 76 ? 5.828 -26.25 -3.988 1 95.88 76 ALA B C 1
ATOM 1437 O O . ALA B 1 76 ? 7.008 -26 -4.266 1 95.88 76 ALA B O 1
ATOM 1438 N N . TRP B 1 77 ? 4.855 -25.391 -4.145 1 96.06 77 TRP B N 1
ATOM 1439 C CA . TRP B 1 77 ? 5.102 -24.047 -4.648 1 96.06 77 TRP B CA 1
ATOM 1440 C C . TRP B 1 77 ? 5.09 -23.031 -3.516 1 96.06 77 TRP B C 1
ATOM 1442 O O . TRP B 1 77 ? 5.125 -21.828 -3.758 1 96.06 77 TRP B O 1
ATOM 1452 N N . ASP B 1 78 ? 4.93 -23.531 -2.213 1 96.38 78 ASP B N 1
ATOM 1453 C CA . ASP B 1 78 ? 4.848 -22.672 -1.033 1 96.38 78 ASP B CA 1
ATOM 1454 C C . ASP B 1 78 ? 3.637 -21.75 -1.114 1 96.38 78 ASP B C 1
ATOM 1456 O O . ASP B 1 78 ? 3.721 -20.578 -0.743 1 96.38 78 ASP B O 1
ATOM 1460 N N . LEU B 1 79 ? 2.576 -22.234 -1.715 1 97.31 79 LEU B N 1
ATOM 1461 C CA . LEU B 1 79 ? 1.306 -21.516 -1.782 1 97.31 79 LEU B CA 1
ATOM 1462 C C . LEU B 1 79 ? 0.284 -22.125 -0.832 1 97.31 79 LEU B C 1
ATOM 1464 O O . LEU B 1 79 ? 0.537 -23.172 -0.235 1 97.31 79 LEU B O 1
ATOM 1468 N N . GLU B 1 80 ? -0.808 -21.438 -0.639 1 96.88 80 GLU B N 1
ATOM 1469 C CA . GLU B 1 80 ? -1.844 -21.906 0.275 1 96.88 80 GLU B CA 1
ATOM 1470 C C . GLU B 1 80 ? -3.225 -21.828 -0.37 1 96.88 80 GLU B C 1
ATOM 1472 O O . GLU B 1 80 ? -3.488 -20.938 -1.184 1 96.88 80 GLU B O 1
ATOM 1477 N N . VAL B 1 81 ? -4.062 -22.781 0.001 1 97.38 81 VAL B N 1
ATOM 1478 C CA . VAL B 1 81 ? -5.477 -22.734 -0.357 1 97.38 81 VAL B CA 1
ATOM 1479 C C . VAL B 1 81 ? -6.289 -22.188 0.812 1 97.38 81 VAL B C 1
ATOM 1481 O O . VAL B 1 81 ? -6.188 -22.688 1.936 1 97.38 81 VAL B O 1
ATOM 1484 N N . VAL B 1 82 ? -6.973 -21.125 0.521 1 97.06 82 VAL B N 1
ATOM 1485 C CA . VAL B 1 82 ? -7.754 -20.453 1.56 1 97.06 82 VAL B CA 1
ATOM 1486 C C . VAL B 1 82 ? -9.234 -20.469 1.186 1 97.06 82 VAL B C 1
ATOM 1488 O O . VAL B 1 82 ? -9.586 -20.719 0.028 1 97.06 82 VAL B O 1
ATOM 1491 N N . ASN B 1 8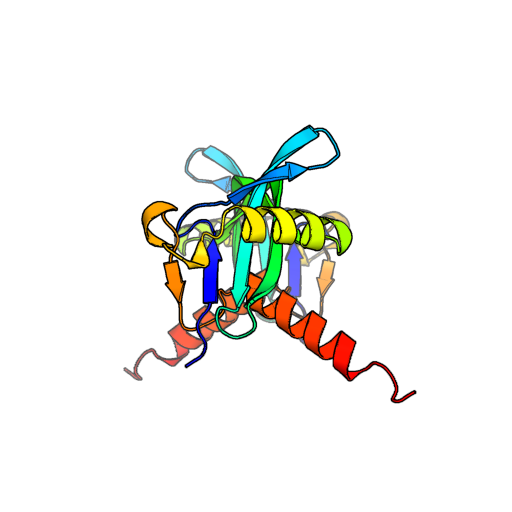3 ? -10.125 -20.188 2.174 1 96.75 83 ASN B N 1
ATOM 1492 C CA . ASN B 1 83 ? -11.562 -20.297 1.942 1 96.75 83 ASN B CA 1
ATOM 1493 C C . ASN B 1 83 ? -12.211 -18.938 1.751 1 96.75 83 ASN B C 1
ATOM 1495 O O . ASN B 1 83 ? -13.43 -18.828 1.637 1 96.75 83 ASN B O 1
ATOM 1499 N N . ALA B 1 84 ? -11.367 -17.891 1.81 1 96.19 84 ALA B N 1
ATOM 1500 C CA . ALA B 1 84 ? -11.828 -16.531 1.531 1 96.19 84 ALA B CA 1
ATOM 1501 C C . ALA B 1 84 ? -10.797 -15.758 0.72 1 96.19 84 ALA B C 1
ATOM 1503 O O . ALA B 1 84 ? -9.594 -16 0.838 1 96.19 84 ALA B O 1
ATOM 1504 N N . LEU B 1 85 ? -11.281 -14.766 -0.094 1 96.06 85 LEU B N 1
ATOM 1505 C CA . LEU B 1 85 ? -10.375 -13.906 -0.847 1 96.06 85 LEU B CA 1
ATOM 1506 C C . LEU B 1 85 ? -9.547 -13.039 0.092 1 96.06 85 LEU B C 1
ATOM 1508 O O . LEU B 1 85 ? -10.062 -12.508 1.081 1 96.06 85 LEU B O 1
ATOM 1512 N N . PRO B 1 86 ? -8.234 -12.93 -0.194 1 95.38 86 PRO B N 1
ATOM 1513 C CA . PRO B 1 86 ? -7.469 -11.945 0.574 1 95.38 86 PRO B CA 1
ATOM 1514 C C . PRO B 1 86 ? -7.984 -10.516 0.384 1 95.38 86 PRO B C 1
ATOM 1516 O O . PRO B 1 86 ? -8.609 -10.211 -0.636 1 95.38 86 PRO B O 1
ATOM 1519 N N . ASP B 1 87 ? -7.68 -9.703 1.332 1 91.44 87 ASP B N 1
ATOM 1520 C CA . ASP B 1 87 ? -8.195 -8.336 1.363 1 91.44 87 ASP B CA 1
ATOM 1521 C C . ASP B 1 87 ? -7.855 -7.594 0.072 1 91.44 87 ASP B C 1
ATOM 1523 O O . ASP B 1 87 ? -8.672 -6.832 -0.442 1 91.44 87 ASP B O 1
ATOM 1527 N N . TRP B 1 88 ? -6.648 -7.805 -0.49 1 93.31 88 TRP B N 1
ATOM 1528 C CA . TRP B 1 88 ? -6.203 -7.055 -1.66 1 93.31 88 TRP B CA 1
ATOM 1529 C C . TRP B 1 88 ? -6.969 -7.484 -2.908 1 93.31 88 TRP B C 1
ATOM 1531 O O . TRP B 1 88 ? -7.062 -6.73 -3.877 1 93.31 88 TRP B O 1
ATOM 1541 N N . ALA B 1 89 ? -7.539 -8.727 -2.883 1 96.69 89 ALA B N 1
ATOM 1542 C CA . ALA B 1 89 ? -8.164 -9.289 -4.074 1 96.69 89 ALA B CA 1
ATOM 1543 C C . ALA B 1 89 ? -9.656 -8.961 -4.121 1 96.69 89 ALA B C 1
ATOM 1545 O O . ALA B 1 89 ? -10.258 -8.938 -5.195 1 96.69 89 ALA B O 1
ATOM 1546 N N . GLU B 1 90 ? -10.25 -8.711 -2.967 1 94.31 90 GLU B N 1
ATOM 1547 C CA . GLU B 1 90 ? -11.695 -8.555 -2.859 1 94.31 90 GLU B CA 1
ATOM 1548 C C . GLU B 1 90 ? -12.195 -7.41 -3.73 1 94.31 90 GLU B C 1
ATOM 1550 O O . GLU B 1 90 ? -13.141 -7.574 -4.504 1 94.31 90 GLU B O 1
ATOM 1555 N N . PRO B 1 91 ? -11.578 -6.273 -3.574 1 93.12 91 PRO B N 1
ATOM 1556 C CA . PRO B 1 91 ? -12.086 -5.176 -4.398 1 93.12 91 PRO B CA 1
ATOM 1557 C C . PRO B 1 91 ? -11.938 -5.445 -5.895 1 93.12 91 PRO B C 1
ATOM 1559 O O . PRO B 1 91 ? -12.758 -4.98 -6.691 1 93.12 91 PRO B O 1
ATOM 1562 N N . ILE B 1 92 ? -10.914 -6.176 -6.309 1 94.81 92 ILE B N 1
ATOM 1563 C CA . ILE B 1 92 ? -10.672 -6.477 -7.715 1 94.81 92 ILE B CA 1
ATOM 1564 C C . ILE B 1 92 ? -11.766 -7.398 -8.242 1 94.81 92 ILE B C 1
ATOM 1566 O O . ILE B 1 92 ? -12.312 -7.16 -9.32 1 94.81 92 ILE B O 1
ATOM 1570 N N . VAL B 1 93 ? -12.078 -8.375 -7.465 1 95 93 VAL B N 1
ATOM 1571 C CA . VAL B 1 93 ? -13.078 -9.367 -7.852 1 95 93 VAL B CA 1
ATOM 1572 C C . VAL B 1 93 ? -14.461 -8.711 -7.883 1 95 93 VAL B C 1
ATOM 1574 O O . VAL B 1 93 ? -15.25 -8.961 -8.797 1 95 93 VAL B O 1
ATOM 1577 N N . ALA B 1 94 ? -14.711 -7.918 -6.914 1 92 94 ALA B N 1
ATOM 1578 C CA . ALA B 1 94 ? -15.984 -7.215 -6.859 1 92 94 ALA B CA 1
ATOM 1579 C C . ALA B 1 94 ? -16.172 -6.305 -8.07 1 92 94 ALA B C 1
ATOM 1581 O O . ALA B 1 94 ? -17.25 -6.227 -8.641 1 92 94 ALA B O 1
ATOM 1582 N N . ALA B 1 95 ? -15.109 -5.582 -8.43 1 90.88 95 ALA B N 1
ATOM 1583 C CA . ALA B 1 95 ? -15.172 -4.668 -9.57 1 90.88 95 ALA B CA 1
ATOM 1584 C C . ALA B 1 95 ? -15.453 -5.426 -10.867 1 90.88 95 ALA B C 1
ATOM 1586 O O . ALA B 1 95 ? -16.188 -4.941 -11.734 1 90.88 95 ALA B O 1
ATOM 1587 N N . LYS B 1 96 ? -14.898 -6.543 -10.984 1 89.06 96 LYS B N 1
ATOM 1588 C CA . LYS B 1 96 ? -15.125 -7.371 -12.164 1 89.06 96 LYS B CA 1
ATOM 1589 C C . LYS B 1 96 ? -16.562 -7.867 -12.227 1 89.06 96 LYS B C 1
ATOM 1591 O O . LYS B 1 96 ? -17.156 -7.926 -13.305 1 89.06 96 LYS B O 1
ATOM 1596 N N . ALA B 1 97 ? -17.078 -8.281 -11.125 1 87.06 97 ALA B N 1
ATOM 1597 C CA . ALA B 1 97 ? -18.469 -8.758 -11.055 1 87.06 97 ALA B CA 1
ATOM 1598 C C . ALA B 1 97 ? -19.453 -7.652 -11.43 1 87.06 97 ALA B C 1
ATOM 1600 O O . ALA B 1 97 ? -20.438 -7.906 -12.117 1 87.06 97 ALA B O 1
ATOM 1601 N N . GLU B 1 98 ? -19.188 -6.5 -10.977 1 84.81 98 GLU B N 1
ATOM 1602 C CA . GLU B 1 98 ? -20.047 -5.359 -11.289 1 84.81 98 GLU B CA 1
ATOM 1603 C C . GLU B 1 98 ? -20 -5.027 -12.773 1 84.81 98 GLU B C 1
ATOM 1605 O O . GLU B 1 98 ? -21.031 -4.695 -13.367 1 84.81 98 GLU B O 1
ATOM 1610 N N . ALA B 1 99 ? -18.781 -5.121 -13.273 1 80.19 99 ALA B N 1
ATOM 1611 C CA . ALA B 1 99 ? -18.609 -4.836 -14.703 1 80.19 99 ALA B CA 1
ATOM 1612 C C . ALA B 1 99 ? -19.359 -5.859 -15.555 1 80.19 99 ALA B C 1
ATOM 1614 O O . ALA B 1 99 ? -19.922 -5.516 -16.594 1 80.19 99 ALA B O 1
ATOM 1615 N N . LEU B 1 100 ? -19.375 -7.02 -15.172 1 75.06 100 LEU B N 1
ATOM 1616 C CA . LEU B 1 100 ? -20.047 -8.086 -15.891 1 75.06 100 LEU B CA 1
ATOM 1617 C C . LEU B 1 100 ? -21.562 -7.992 -15.711 1 75.06 100 LEU B C 1
ATOM 1619 O O . LEU B 1 100 ? -22.328 -8.359 -16.609 1 75.06 100 LEU B O 1
ATOM 1623 N N . GLY B 1 101 ? -21.969 -7.652 -14.57 1 72.25 101 GLY B N 1
ATOM 1624 C CA . GLY B 1 101 ? -23.406 -7.516 -14.32 1 72.25 101 GLY B CA 1
ATOM 1625 C C . GLY B 1 101 ? -24 -6.281 -14.961 1 72.25 101 GLY B C 1
ATOM 1626 O O . GLY B 1 101 ? -25.203 -6.238 -15.234 1 72.25 101 GLY B O 1
ATOM 1627 N N . SER B 1 102 ? -23.297 -5.133 -14.977 1 61.41 102 SER B N 1
ATOM 1628 C CA . SER B 1 102 ? -23.828 -3.908 -15.57 1 61.41 102 SER B CA 1
ATOM 1629 C C . SER B 1 102 ? -23.797 -3.979 -17.094 1 61.41 102 SER B C 1
ATOM 1631 O O . SER B 1 102 ? -24.172 -3.02 -17.766 1 61.41 102 SER B O 1
ATOM 1633 N N . ALA B 1 103 ? -23.219 -5.02 -17.672 1 54.09 103 ALA B N 1
ATOM 1634 C CA . ALA B 1 103 ? -23.312 -5.07 -19.125 1 54.09 103 ALA B CA 1
ATOM 1635 C C . ALA B 1 103 ? -24.75 -5.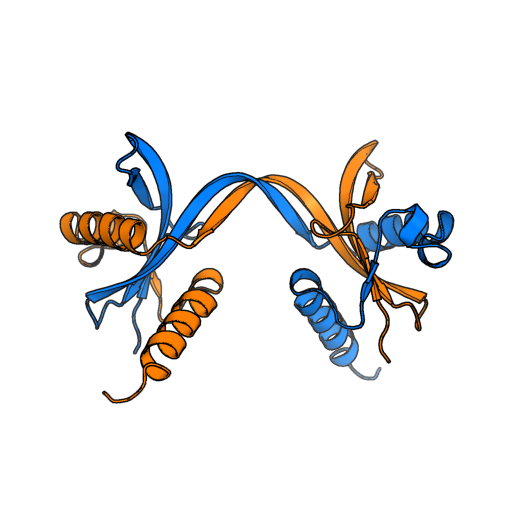316 -19.578 1 54.09 103 ALA B C 1
ATOM 1637 O O . ALA B 1 103 ? -25.438 -6.199 -19.062 1 54.09 103 ALA B O 1
ATOM 1638 N N . PRO B 1 104 ? -25.266 -4.309 -20.219 1 44.19 104 PRO B N 1
ATOM 1639 C CA . PRO B 1 104 ? -26.656 -4.418 -20.688 1 44.19 104 PRO B CA 1
ATOM 1640 C C . PRO B 1 104 ? -26.922 -5.715 -21.453 1 44.19 104 PRO B C 1
ATOM 1642 O O . PRO B 1 104 ? -26.016 -6.227 -22.125 1 44.19 104 PRO B O 1
ATOM 1645 N N . ALA B 1 105 ? -28.047 -6.559 -20.969 1 49.72 105 ALA B N 1
ATOM 1646 C CA . ALA B 1 105 ? -28.656 -7.605 -21.781 1 49.72 105 ALA B CA 1
ATOM 1647 C C . ALA B 1 105 ? -28.734 -7.184 -23.25 1 49.72 105 ALA B C 1
ATOM 1649 O O . ALA B 1 105 ? -29.25 -6.113 -23.562 1 49.72 105 ALA B O 1
ATOM 1650 N N . ALA B 1 106 ? -27.688 -7.715 -23.984 1 36.72 106 ALA B N 1
ATOM 1651 C CA . ALA B 1 106 ? -27.922 -7.488 -25.406 1 36.72 106 ALA B CA 1
ATOM 1652 C C . ALA B 1 106 ? -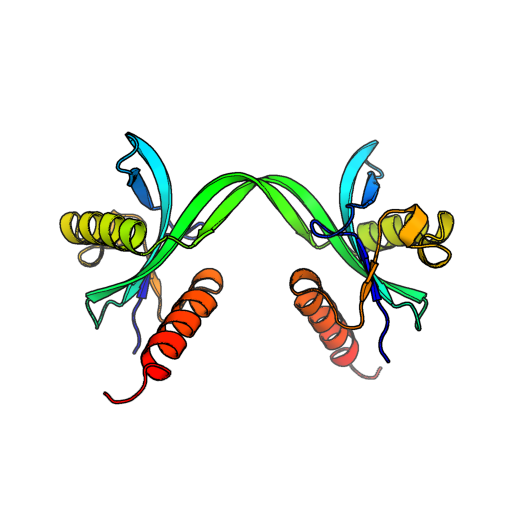29.234 -8.117 -25.859 1 36.72 106 ALA B C 1
ATOM 1654 O O . ALA B 1 106 ? -29.641 -9.156 -25.344 1 36.72 106 ALA B O 1
#

pLDDT: mean 91.43, std 11.71, range [36.72, 98.69]

Secondary structure (DSSP, 8-state):
---EEEESTTS--EEEE-TTS-EEEEEEEEETTTTEEEEEEEEEEEEEEEEEPPHHHHHHHHHHHHHH-GGG-GGGGT-EEESS--TTTHHHHHHHHHHHHSS---/---EEEESTTS--EEEE-TTS-EEEEEEEEETTTTEEEEEEEEEEEEEEEEEPPHHHHHHHHHHHHHH-GGG-GGGGT-EEESS--TTTHHHHHHHHHHHHSS---

Radius of gyration: 21.34 Å; Cα contacts (8 Å, |Δi|>4): 346; chains: 2; bounding box: 45×58×60 Å

Foldseek 3Di:
DWDKDKDDPVHHWDWDQDPVRDIWTKIWIATPVVRGTDDIDTDDPDDDDDDDDDPVRVVVVVVVCVVVVCVVPVVVVPHDDDPDDPPVCVVVVVVVVVVVVPPPPD/DWDKDKDDPVHHWDWDQDPVRDIWTKIWIATPVVRGTDDIDTDDPDDDDDDDDDPVRVVVVVVVCVVVVCVVPVVVVPHDDDPDDPPVCVVVVVVVVVVVVPPDPD

Solvent-accessible surface area (backbone atoms only — not comparable to full-atom values): 11935 Å² total; per-residue (Å²): 125,67,43,29,41,37,27,30,93,90,52,30,59,42,76,42,70,43,96,87,69,48,73,39,46,24,31,37,38,28,32,62,83,78,68,40,71,63,31,45,31,35,50,38,66,72,24,71,32,72,41,76,48,51,72,71,54,38,52,53,51,41,51,53,46,62,73,65,44,47,86,79,45,33,66,85,64,46,32,44,78,35,70,64,77,54,80,85,39,44,62,53,44,52,51,51,52,49,56,63,62,67,49,73,86,124,124,67,42,28,41,37,25,29,93,89,52,30,59,43,77,42,71,44,97,86,69,49,73,38,48,25,30,38,37,27,33,62,82,78,68,40,73,64,33,43,33,36,51,37,65,74,25,72,33,72,40,75,48,51,71,70,53,38,52,53,50,42,52,53,46,61,73,67,43,48,86,79,46,33,66,84,64,46,31,46,76,36,70,65,78,53,78,85,40,44,63,53,43,50,52,51,52,49,56,62,64,68,50,73,86,124

Organism: Methylorubrum extorquens (strain ATCC 14718 / DSM 1338 / JCM 2805 / NCIMB 9133 / AM1) (NCBI:txid272630)

Nearest PDB structures (foldseek):
  6ozj-assembly1_A  TM=3.772E-01  e=4.597E-01  Mus musculus
  6ozf-assembly1_A  TM=3.943E-01  e=2.194E+00  Thermotoga maritima
  6ozh-assembly1_C  TM=3.742E-01  e=3.342E+00  Ciona intestinalis
  4nsp-assembly1_A  TM=3.553E-01  e=3.147E+00  Homo sapiens
  6ozi-assembly1_B  TM=2.877E-01  e=1.832E+00  Ciona intestinalis

Sequence (212 aa):
MPAYLVADEDTSLWPHIFPDGRERMTRFAYDMEQRTLLAVQIETGPVFGWRDAEPHELEDVAADVSSNEPFLDPVAWDLEVVNALPDWAEPIVAAKAEALGSAPAAMPAYLVADEDTSLWPHIFPDGRERMTRFAYDMEQRTLLAVQIETGPVFGWRDAEPHELEDVAADVSSNEPFLDPVAWDLEVVNALPDWAEPIVAAKAEALGSAPAA